Protein AF-A0A2H0J3R2-F1 (afdb_monomer_lite)

Secondary structure (DSSP, 8-state):
-----B-PPPBPSS--TTSSS-TT-EEEES-EEEEP-TTS-TTEEEEEEETTS-BEEEEE-HHHHH-TTEEEEEEEEE-TTTSTTS--EEEEEEEEES-SSTTTT-EEEEEEEPGGGSBB--TT-SEEEEEEE--HHHHT-TT---EEEEEEE-PPPTT--SSSSSS-EEEEEEE----SGGG-EEEEESSSPEEEE--TT--TTTHHHHHHHTB-EEEEEEEGGGS--SSPPTT-SS-EEEEEEEEEEEEEE--

Foldseek 3Di:
DPAPAEDEQDADCAADPLRQHGGRWRFFAQAKFAPQDPVRGRWDLVCIAGPLSWRKDKDKDVCLVVPPFWPDWDKTWDGCVRVVVDFGKIKTKTKGQFDLPPAQQIKMKMKTWGRPLHWYAQVPFFKKKWFKAHDLLAQLDQPAWFKKKKKWFFDADPPQPLDPRNGWIWIDIDTQHPNPPRSGMDIGTLPDIHTSGHHDPDDRVCSSVRRNGTTTMIMMMGGSNRADNPRFDPPDVVTMGMGMMMIGTMITHND

Sequence (255 aa):
MGSGGAVTLPVATAGDAVGFVLAGDGVFASDYVGAMDTNNLHASWTNAVTSGNGNIGYFNDPAMSTATVKLDENGWIASGLDNPGGIGNFFRYFVFTGTAAPFANSYMGMFANSPNNGTVDVSTYGNIKLKLWGPAEMYQQSNFNPTVELILTGPKVAGCTATGSGGTEISKTFVANQKIGAGSSYKIPLAAWTVKGVCGSDSNATAVSAVLGSLARVVVNVPGSSFNFTNASANSSPAAYATGVNLGPIAFTNN

Radius of gyration: 17.87 Å; chains: 1; bounding box: 47×43×50 Å

Structure (mmCIF, N/CA/C/O backbone):
data_AF-A0A2H0J3R2-F1
#
_entry.id   AF-A0A2H0J3R2-F1
#
loop_
_atom_site.group_PDB
_atom_site.id
_atom_site.type_symbol
_atom_site.label_atom_id
_atom_site.label_alt_id
_atom_site.label_comp_id
_atom_site.label_asym_id
_atom_site.label_entity_id
_atom_site.label_seq_id
_atom_site.pdbx_PDB_ins_code
_atom_site.Cartn_x
_atom_site.Cartn_y
_atom_site.Cartn_z
_atom_site.occupancy
_atom_site.B_iso_or_equiv
_atom_site.auth_seq_id
_atom_site.auth_comp_id
_atom_site.auth_asym_id
_atom_site.auth_atom_id
_atom_site.pdbx_PDB_model_num
ATOM 1 N N . MET A 1 1 ? -15.569 -7.619 -0.653 1.00 49.28 1 MET A N 1
ATOM 2 C CA . MET A 1 1 ? -15.095 -7.508 0.739 1.00 49.28 1 MET A CA 1
ATOM 3 C C . MET A 1 1 ? -16.304 -7.709 1.626 1.00 49.28 1 MET A C 1
ATOM 5 O O . MET A 1 1 ? -17.176 -6.851 1.604 1.00 49.28 1 MET A O 1
ATOM 9 N N . GLY A 1 2 ? -16.432 -8.874 2.263 1.00 45.75 2 GLY A N 1
ATOM 10 C CA . GLY A 1 2 ? -17.415 -9.049 3.335 1.00 45.75 2 GLY A CA 1
ATOM 11 C C . GLY A 1 2 ? -16.919 -8.294 4.565 1.00 45.75 2 GLY A C 1
ATOM 12 O O . GLY A 1 2 ? -15.715 -8.289 4.806 1.00 45.75 2 GLY A O 1
ATOM 13 N N . SER A 1 3 ? -17.802 -7.596 5.278 1.00 56.94 3 SER A N 1
ATOM 14 C CA . SER A 1 3 ? -17.429 -6.847 6.478 1.00 56.94 3 SER A CA 1
ATOM 15 C C . SER A 1 3 ? -17.271 -7.820 7.642 1.00 56.94 3 SER A C 1
ATOM 17 O O . SER A 1 3 ? -18.275 -8.255 8.206 1.00 56.94 3 SER A O 1
ATOM 19 N N . GLY A 1 4 ? -16.035 -8.142 8.028 1.00 73.62 4 GLY A N 1
ATOM 20 C CA . GLY A 1 4 ? -15.753 -8.957 9.220 1.00 73.62 4 GLY A CA 1
ATOM 21 C C . GLY A 1 4 ? -16.220 -8.332 10.546 1.00 73.62 4 GLY A C 1
ATOM 22 O O . GLY A 1 4 ? -16.023 -8.926 11.598 1.00 73.62 4 GLY A O 1
ATOM 23 N N . GLY A 1 5 ? -16.847 -7.149 10.505 1.00 88.31 5 GLY A N 1
ATOM 24 C CA . GLY A 1 5 ? -17.233 -6.372 11.679 1.00 88.31 5 GLY A CA 1
ATOM 25 C C . GLY A 1 5 ? -16.031 -5.696 12.335 1.00 88.31 5 GLY A C 1
ATOM 26 O O . GLY A 1 5 ? -14.918 -5.743 11.814 1.00 88.31 5 GLY A O 1
ATOM 27 N N . ALA A 1 6 ? -16.260 -5.050 13.476 1.00 94.00 6 ALA A N 1
ATOM 28 C CA . ALA A 1 6 ? -15.177 -4.503 14.284 1.00 94.00 6 ALA A CA 1
ATOM 29 C C . ALA A 1 6 ? -14.359 -5.638 14.920 1.00 94.00 6 ALA A C 1
ATOM 31 O O . ALA A 1 6 ? -14.917 -6.614 15.423 1.00 94.00 6 ALA A O 1
ATOM 32 N N . VAL A 1 7 ? -13.037 -5.492 14.915 1.00 95.06 7 VAL A N 1
ATOM 33 C CA . VAL A 1 7 ? -12.073 -6.447 15.464 1.00 95.06 7 VAL A CA 1
ATOM 34 C C . VAL A 1 7 ? 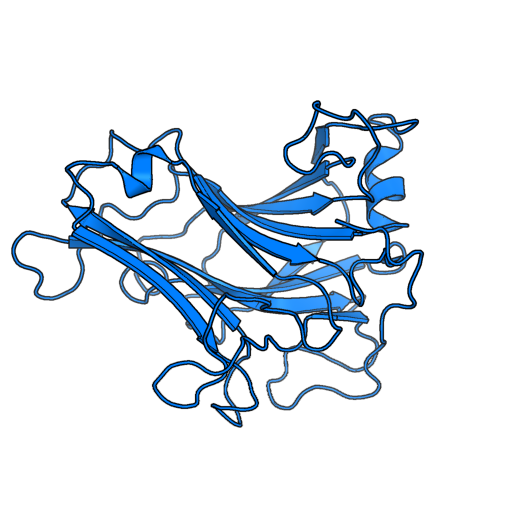-11.103 -5.694 16.370 1.00 95.06 7 VAL A C 1
ATOM 36 O O . VAL A 1 7 ? -10.734 -4.551 16.104 1.00 95.06 7 VAL A O 1
ATOM 39 N N . THR A 1 8 ? -10.667 -6.335 17.450 1.00 94.50 8 THR A N 1
ATOM 40 C CA . THR A 1 8 ? -9.614 -5.790 18.310 1.00 94.50 8 THR A CA 1
ATOM 41 C C . THR A 1 8 ? -8.273 -5.848 17.587 1.00 94.50 8 THR A C 1
ATOM 43 O O . THR A 1 8 ? -7.858 -6.921 17.149 1.00 94.50 8 THR A O 1
ATOM 46 N N . LEU A 1 9 ? -7.571 -4.716 17.500 1.00 96.06 9 LEU A N 1
ATOM 47 C CA . LEU A 1 9 ? -6.195 -4.694 17.015 1.00 96.06 9 LEU A CA 1
ATOM 48 C C . LEU A 1 9 ? -5.286 -5.419 18.024 1.00 96.06 9 LEU A C 1
ATOM 50 O O . LEU A 1 9 ? -5.236 -5.004 19.185 1.00 96.06 9 LEU A O 1
ATOM 54 N N . PRO A 1 10 ? -4.567 -6.483 17.629 1.00 94.88 10 PRO A N 1
ATOM 55 C CA . PRO A 1 10 ? -3.630 -7.150 18.523 1.00 94.88 10 PRO A CA 1
ATOM 56 C C . PRO A 1 10 ? -2.541 -6.183 18.989 1.00 94.88 10 PRO A C 1
ATOM 58 O O . PRO A 1 10 ? -1.913 -5.520 18.169 1.00 94.88 10 PRO A O 1
ATOM 61 N N . VAL A 1 11 ? -2.292 -6.123 20.296 1.00 96.25 11 VAL A N 1
ATOM 62 C CA . VAL A 1 11 ? -1.214 -5.308 20.868 1.00 96.25 11 VAL A CA 1
ATOM 63 C C . VAL A 1 11 ? -0.046 -6.213 21.225 1.00 96.25 11 VAL A C 1
ATOM 65 O O . VAL A 1 11 ? -0.211 -7.200 21.944 1.00 96.25 11 VAL A O 1
ATOM 68 N N . ALA A 1 12 ? 1.137 -5.883 20.721 1.00 95.44 12 ALA A N 1
ATOM 69 C CA . ALA A 1 12 ? 2.344 -6.639 20.999 1.00 95.44 12 ALA A CA 1
ATOM 70 C C . ALA A 1 12 ? 2.750 -6.497 22.471 1.00 95.44 12 ALA A C 1
ATOM 72 O O . ALA A 1 12 ? 2.855 -5.393 23.006 1.00 95.44 12 ALA A O 1
ATOM 73 N N . THR A 1 13 ? 3.008 -7.624 23.130 1.00 94.81 13 THR A N 1
ATOM 74 C CA . THR A 1 13 ? 3.476 -7.667 24.525 1.00 94.81 13 THR A CA 1
ATOM 75 C C . THR A 1 13 ? 5.000 -7.616 24.638 1.00 94.81 13 THR A C 1
ATOM 77 O O . THR A 1 13 ? 5.528 -7.282 25.695 1.00 94.81 13 THR A O 1
ATOM 80 N N . ALA A 1 14 ? 5.707 -7.913 23.547 1.00 92.81 14 ALA A N 1
ATOM 81 C CA . ALA A 1 14 ? 7.157 -7.868 23.422 1.00 92.81 14 ALA A CA 1
ATOM 82 C C . ALA A 1 14 ? 7.548 -7.404 22.012 1.00 92.81 14 ALA A C 1
ATOM 84 O O . ALA A 1 14 ? 6.713 -7.389 21.105 1.00 92.81 14 ALA A O 1
ATOM 85 N N . GLY A 1 15 ? 8.813 -7.019 21.834 1.00 89.12 15 GLY A N 1
ATOM 86 C CA . GLY A 1 15 ? 9.338 -6.703 20.508 1.00 89.12 15 GLY A CA 1
ATOM 87 C C . GLY A 1 15 ? 9.474 -7.944 19.625 1.00 89.12 15 GLY A C 1
ATOM 88 O O . GLY A 1 15 ? 9.660 -9.052 20.133 1.00 89.12 15 GLY A O 1
ATOM 89 N N . ASP A 1 16 ? 9.385 -7.760 18.308 1.00 86.81 16 ASP A N 1
ATOM 90 C CA . ASP A 1 16 ? 9.673 -8.837 17.361 1.00 86.81 16 ASP A CA 1
ATOM 91 C C . ASP A 1 16 ? 11.187 -9.079 17.216 1.00 86.81 16 ASP A C 1
ATOM 93 O O . ASP A 1 16 ? 12.029 -8.272 17.618 1.00 86.81 16 ASP A O 1
ATOM 97 N N . ALA A 1 17 ? 11.543 -10.221 16.624 1.00 81.19 17 ALA A N 1
ATOM 98 C CA . ALA A 1 17 ? 12.938 -10.617 16.433 1.00 81.19 17 ALA A CA 1
ATOM 99 C C . ALA A 1 17 ? 13.719 -9.687 15.483 1.00 81.19 17 ALA A C 1
ATOM 101 O O . ALA A 1 17 ? 14.946 -9.740 15.443 1.00 81.19 17 ALA A O 1
ATOM 102 N N . VAL A 1 18 ? 13.020 -8.846 14.713 1.00 80.19 18 VAL A N 1
ATOM 103 C CA . VAL A 1 18 ? 13.598 -7.974 13.680 1.00 80.19 18 VAL A CA 1
ATOM 104 C C . VAL A 1 18 ? 13.562 -6.490 14.068 1.00 80.19 18 VAL A C 1
ATOM 106 O O . VAL A 1 18 ? 13.897 -5.628 13.252 1.00 80.19 18 VAL A O 1
ATOM 109 N N . GLY A 1 19 ? 13.179 -6.187 15.314 1.00 84.19 19 GLY A N 1
ATOM 110 C CA . GLY A 1 19 ? 13.128 -4.851 15.904 1.00 84.19 19 GLY A CA 1
ATOM 111 C C . GLY A 1 19 ? 12.108 -3.892 15.279 1.00 84.19 19 GLY A C 1
ATOM 112 O O . GLY A 1 19 ? 12.240 -2.681 15.453 1.00 84.19 19 GLY A O 1
ATOM 113 N N . PHE A 1 20 ? 11.124 -4.382 14.518 1.00 92.88 20 PHE A N 1
ATOM 114 C CA . PHE A 1 20 ? 10.119 -3.536 13.872 1.00 92.88 20 PHE A CA 1
ATOM 115 C C . PHE A 1 20 ? 8.929 -3.253 14.795 1.00 92.88 20 PHE A C 1
ATOM 117 O O . PHE A 1 20 ? 8.583 -2.084 15.020 1.00 92.88 20 PHE A O 1
ATOM 124 N N . VAL A 1 21 ? 8.320 -4.310 15.331 1.00 94.00 21 VAL A N 1
ATOM 125 C CA . VAL A 1 21 ? 7.286 -4.237 16.368 1.00 94.00 21 VAL A CA 1
ATOM 126 C C . VAL A 1 21 ? 7.951 -4.133 17.737 1.00 94.00 21 VAL A C 1
ATOM 128 O O . VAL A 1 21 ? 8.893 -4.864 18.033 1.00 94.00 21 VAL A O 1
ATOM 131 N N . LEU A 1 22 ? 7.449 -3.231 18.579 1.00 95.06 22 LEU A N 1
ATOM 132 C CA . LEU A 1 22 ? 7.834 -3.061 19.980 1.00 95.06 22 LEU A CA 1
ATOM 133 C C . LEU A 1 22 ? 6.649 -3.374 20.901 1.00 95.06 22 LEU A C 1
ATOM 135 O O . LEU A 1 22 ? 5.495 -3.360 20.474 1.00 95.06 22 LEU A O 1
ATOM 139 N N . ALA A 1 23 ? 6.923 -3.604 22.187 1.00 95.06 23 ALA A N 1
ATOM 140 C CA . ALA A 1 23 ? 5.863 -3.731 23.183 1.00 95.06 23 ALA A CA 1
ATOM 141 C C . ALA A 1 23 ? 4.970 -2.472 23.193 1.00 95.06 23 ALA A C 1
ATOM 143 O O . ALA A 1 23 ? 5.469 -1.345 23.213 1.00 95.06 23 ALA A O 1
ATOM 144 N N . GLY A 1 24 ? 3.652 -2.674 23.174 1.00 95.81 24 GLY A N 1
ATOM 145 C CA . GLY A 1 24 ? 2.644 -1.614 23.089 1.00 95.81 24 GLY A CA 1
ATOM 146 C C . GLY A 1 24 ? 2.234 -1.221 21.665 1.00 95.81 24 GLY A C 1
ATOM 147 O O . GLY A 1 24 ? 1.253 -0.494 21.505 1.00 95.81 24 GLY A O 1
ATOM 148 N N . ASP A 1 25 ? 2.918 -1.713 20.630 1.00 97.75 25 ASP A N 1
ATOM 149 C CA . ASP A 1 25 ? 2.509 -1.471 19.247 1.00 97.75 25 ASP A CA 1
ATOM 150 C C . ASP A 1 25 ? 1.252 -2.277 18.887 1.00 97.75 25 ASP A C 1
ATOM 152 O O . ASP A 1 25 ? 1.128 -3.455 19.224 1.00 97.75 25 ASP A O 1
ATOM 156 N N . GLY A 1 26 ? 0.333 -1.652 18.153 1.00 97.69 26 GLY A N 1
ATOM 157 C CA . GLY A 1 26 ? -0.815 -2.316 17.544 1.00 97.69 26 GLY A CA 1
ATOM 158 C C . GLY A 1 26 ? -0.426 -2.973 16.222 1.00 97.69 26 GLY A C 1
ATOM 159 O O . GLY A 1 26 ? -0.071 -2.286 15.267 1.00 97.69 26 GLY A O 1
ATOM 160 N N . VAL A 1 27 ? -0.484 -4.297 16.138 1.00 96.81 27 VAL A N 1
ATOM 161 C CA . VAL A 1 27 ? -0.038 -5.074 14.976 1.00 96.81 27 VAL A CA 1
ATOM 162 C C . VAL A 1 27 ? -1.177 -5.210 13.969 1.00 96.81 27 VAL A C 1
ATOM 164 O O . VAL A 1 27 ? -2.131 -5.950 14.192 1.00 96.81 27 VAL A O 1
ATOM 167 N N . PHE A 1 28 ? -1.068 -4.511 12.838 1.00 97.62 28 PHE A N 1
ATOM 168 C CA . PHE A 1 28 ? -2.063 -4.574 11.763 1.00 97.62 28 PHE A CA 1
ATOM 169 C C . PHE A 1 28 ? -1.792 -5.744 10.811 1.00 97.62 28 PHE A C 1
ATOM 171 O O . PHE A 1 28 ? -2.707 -6.480 10.447 1.00 97.62 28 PHE A O 1
ATOM 178 N N . ALA A 1 29 ? -0.524 -5.933 10.436 1.00 95.88 29 ALA A N 1
ATOM 179 C CA . ALA A 1 29 ? -0.044 -7.061 9.644 1.00 95.88 29 ALA A CA 1
ATOM 180 C C . ALA A 1 29 ? 1.424 -7.341 9.994 1.00 95.88 29 ALA A C 1
ATOM 182 O O . ALA A 1 29 ? 2.258 -6.447 9.875 1.00 95.88 29 ALA A O 1
ATOM 183 N N . SER A 1 30 ? 1.755 -8.557 10.432 1.00 92.31 30 SER A N 1
ATOM 184 C CA . SER A 1 30 ? 3.135 -8.933 10.792 1.00 92.31 30 SER A CA 1
ATOM 185 C C . SER A 1 30 ? 3.806 -9.860 9.784 1.00 92.31 30 SER A C 1
ATOM 187 O O . SER A 1 30 ? 5.024 -9.830 9.652 1.00 92.31 30 SER A O 1
ATOM 189 N N . ASP A 1 31 ? 3.018 -10.672 9.085 1.00 93.94 31 ASP A N 1
ATOM 190 C CA . ASP A 1 31 ? 3.478 -11.601 8.059 1.00 93.94 31 ASP A CA 1
ATOM 191 C C . ASP A 1 31 ? 2.377 -11.795 7.010 1.00 93.94 31 ASP A C 1
ATOM 193 O O . ASP A 1 31 ? 1.224 -11.390 7.219 1.00 93.94 31 ASP A O 1
ATOM 197 N N . TYR A 1 32 ? 2.738 -12.415 5.892 1.00 95.19 32 TYR A N 1
ATOM 198 C CA . TYR A 1 32 ? 1.877 -12.639 4.742 1.00 95.19 32 TYR A CA 1
ATOM 199 C C . TYR A 1 32 ? 2.038 -14.067 4.250 1.00 95.19 32 TYR A C 1
ATOM 201 O O . TYR A 1 32 ? 3.153 -14.562 4.128 1.00 95.19 32 TYR A O 1
ATOM 209 N N . VAL A 1 33 ? 0.919 -14.722 3.963 1.00 94.31 33 VAL A N 1
ATOM 210 C CA . VAL A 1 33 ? 0.890 -16.134 3.593 1.00 94.31 33 VAL A CA 1
ATOM 211 C C . VAL A 1 33 ? 0.049 -16.284 2.336 1.00 94.31 33 VAL A C 1
ATOM 213 O O . VAL A 1 33 ? -1.133 -15.929 2.314 1.00 94.31 33 VAL A O 1
ATOM 216 N N . GLY A 1 34 ? 0.680 -16.779 1.277 1.00 93.00 34 GLY A N 1
ATOM 217 C CA . GLY A 1 34 ? 0.014 -17.232 0.066 1.00 93.00 34 GLY A CA 1
ATOM 218 C C . GLY A 1 34 ? -0.382 -18.704 0.141 1.00 93.00 34 GLY A C 1
ATOM 219 O O . GLY A 1 34 ? 0.039 -19.440 1.034 1.00 93.00 34 GLY A O 1
ATOM 220 N N . ALA A 1 35 ? -1.158 -19.171 -0.835 1.00 91.56 35 ALA A N 1
ATOM 221 C CA . ALA A 1 35 ? -1.287 -20.610 -1.056 1.00 91.56 35 ALA A CA 1
ATOM 222 C C . ALA A 1 35 ? 0.066 -21.222 -1.477 1.00 91.56 35 ALA A C 1
ATOM 224 O O . ALA A 1 35 ? 0.926 -20.519 -2.020 1.00 91.56 35 ALA A O 1
ATOM 225 N N . MET A 1 36 ? 0.232 -22.534 -1.270 1.00 91.81 36 MET A N 1
ATOM 226 C CA . MET A 1 36 ? 1.404 -23.256 -1.774 1.00 91.81 36 MET A CA 1
ATOM 227 C C . MET A 1 36 ? 1.479 -23.156 -3.303 1.00 91.81 36 MET A C 1
ATOM 229 O O . MET A 1 36 ? 0.492 -23.401 -4.002 1.00 91.81 36 MET A O 1
ATOM 233 N N . ASP A 1 37 ? 2.645 -22.776 -3.812 1.00 89.56 37 ASP A N 1
ATOM 234 C CA . ASP A 1 37 ? 2.962 -22.762 -5.233 1.00 89.56 37 ASP A CA 1
ATOM 235 C C . ASP A 1 37 ? 3.525 -24.119 -5.704 1.00 89.56 37 ASP A C 1
ATOM 237 O O . ASP A 1 37 ? 3.561 -25.106 -4.968 1.00 89.56 37 ASP A O 1
ATOM 241 N N . THR A 1 38 ? 3.972 -24.182 -6.960 1.00 91.25 38 THR A N 1
ATOM 242 C CA . THR A 1 38 ? 4.551 -25.406 -7.548 1.00 91.25 38 THR A CA 1
ATOM 243 C C . THR A 1 38 ? 5.883 -25.831 -6.923 1.00 91.25 38 THR A C 1
ATOM 245 O O . THR A 1 38 ? 6.308 -26.965 -7.132 1.00 91.25 38 THR A O 1
ATOM 248 N N . ASN A 1 39 ? 6.517 -24.958 -6.137 1.00 89.75 39 ASN A N 1
ATOM 249 C CA . ASN A 1 39 ? 7.748 -25.228 -5.401 1.00 89.75 39 ASN A CA 1
ATOM 250 C C . ASN A 1 39 ? 7.483 -25.545 -3.919 1.00 89.75 39 ASN A C 1
ATOM 252 O O . ASN A 1 39 ? 8.435 -25.638 -3.145 1.00 89.75 39 ASN A O 1
ATOM 256 N N . ASN A 1 40 ? 6.216 -25.726 -3.521 1.00 91.25 40 ASN A N 1
ATOM 257 C CA . ASN A 1 40 ? 5.779 -25.886 -2.131 1.00 91.25 40 ASN A CA 1
ATOM 258 C C . ASN A 1 40 ? 6.150 -24.696 -1.227 1.00 91.25 40 ASN A C 1
ATOM 260 O O . ASN A 1 40 ? 6.411 -24.885 -0.040 1.00 91.25 40 ASN A O 1
ATOM 264 N N . LEU A 1 41 ? 6.161 -23.478 -1.775 1.00 90.62 41 LEU A N 1
ATOM 265 C CA . LEU A 1 41 ? 6.334 -22.237 -1.016 1.00 90.62 41 LEU A CA 1
ATOM 266 C C . LEU A 1 41 ? 4.991 -21.510 -0.892 1.00 90.62 41 LEU A C 1
ATOM 268 O O . LEU A 1 41 ? 4.204 -21.501 -1.839 1.00 90.62 41 LEU A O 1
ATOM 272 N N . HIS A 1 42 ? 4.729 -20.835 0.227 1.00 91.06 42 HIS A N 1
ATOM 273 C CA . HIS A 1 42 ? 3.537 -20.009 0.467 1.00 91.06 42 HIS A CA 1
ATOM 274 C C . HIS A 1 42 ? 3.608 -18.656 -0.269 1.00 91.06 42 HIS A C 1
ATOM 276 O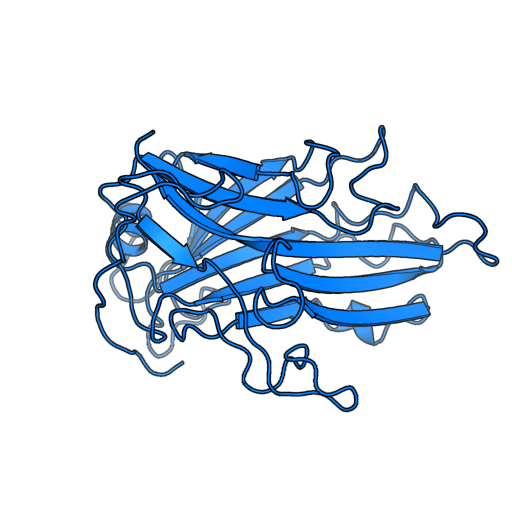 O . HIS A 1 42 ? 3.327 -17.592 0.290 1.00 91.06 42 HIS A O 1
ATOM 282 N N . ALA A 1 43 ? 3.989 -18.692 -1.547 1.00 91.81 43 ALA A N 1
ATOM 283 C CA . ALA A 1 43 ? 4.307 -17.525 -2.364 1.00 91.81 43 ALA A CA 1
ATOM 284 C C . ALA A 1 43 ? 3.168 -17.091 -3.306 1.00 91.81 43 ALA A C 1
ATOM 286 O O . ALA A 1 43 ? 3.244 -16.015 -3.909 1.00 91.81 43 ALA A O 1
ATOM 287 N N . SER A 1 44 ? 2.114 -17.905 -3.455 1.00 91.12 44 SER A N 1
ATOM 288 C CA . SER A 1 44 ? 1.031 -17.654 -4.414 1.00 91.12 44 SER A CA 1
ATOM 289 C C . SER A 1 44 ? 0.083 -16.546 -3.964 1.00 91.12 44 SER A C 1
ATOM 291 O O . SER A 1 44 ? -0.451 -16.570 -2.859 1.00 91.12 44 SER A O 1
ATOM 293 N N . TRP A 1 45 ? -0.250 -15.640 -4.883 1.00 91.00 45 TRP A N 1
ATOM 294 C CA . TRP A 1 45 ? -1.271 -14.607 -4.676 1.00 91.00 45 TRP A CA 1
ATOM 295 C C . TRP A 1 45 ? -2.689 -15.141 -4.476 1.00 91.00 45 TRP A C 1
ATOM 297 O O . TRP A 1 45 ? -3.559 -14.427 -3.974 1.00 91.00 45 TRP A O 1
ATOM 307 N N . THR A 1 46 ? -2.952 -16.379 -4.893 1.00 90.12 46 THR A N 1
ATOM 308 C CA . THR A 1 46 ? -4.285 -16.967 -4.760 1.00 90.12 46 THR A CA 1
ATOM 309 C C . THR A 1 46 ? -4.608 -17.156 -3.282 1.00 90.12 46 THR A C 1
ATOM 311 O O . THR A 1 46 ? -3.887 -17.859 -2.581 1.00 90.12 46 THR A O 1
ATOM 314 N N . ASN A 1 47 ? -5.703 -16.543 -2.822 1.00 88.56 47 ASN A N 1
ATOM 315 C CA . ASN A 1 47 ? -6.145 -16.555 -1.420 1.00 88.56 47 ASN A CA 1
ATOM 316 C C . ASN A 1 47 ? -5.100 -16.028 -0.423 1.00 88.56 47 ASN A C 1
ATOM 318 O O . ASN A 1 47 ? -5.112 -16.411 0.744 1.00 88.56 47 ASN A O 1
ATOM 322 N N . ALA A 1 48 ? -4.208 -15.153 -0.879 1.00 94.19 48 ALA A N 1
ATOM 323 C CA . ALA A 1 48 ? -3.190 -14.568 -0.032 1.00 94.19 48 ALA A CA 1
ATOM 324 C C . ALA A 1 48 ? -3.775 -13.668 1.062 1.00 94.19 48 ALA A C 1
ATOM 326 O O . ALA A 1 48 ? -4.642 -12.820 0.807 1.00 94.19 48 ALA A O 1
ATOM 327 N N . VAL A 1 49 ? -3.250 -13.816 2.275 1.00 96.06 49 VAL A N 1
ATOM 328 C CA . VAL A 1 49 ? -3.715 -13.097 3.463 1.00 96.06 49 VAL A CA 1
ATOM 329 C C . VAL A 1 49 ? -2.553 -12.655 4.345 1.00 96.06 49 VAL A C 1
ATOM 331 O O . VAL A 1 49 ? -1.430 -13.139 4.232 1.00 96.06 49 VAL A O 1
ATOM 334 N N . THR A 1 50 ? -2.824 -11.723 5.250 1.00 95.56 50 THR A N 1
ATOM 335 C CA . THR A 1 50 ? -1.965 -11.456 6.402 1.00 95.56 50 THR A CA 1
ATOM 336 C C . THR A 1 50 ? -2.052 -12.612 7.400 1.00 95.56 50 THR A C 1
ATOM 338 O O . THR A 1 50 ? -3.034 -13.355 7.423 1.00 95.56 50 THR A O 1
ATOM 341 N N . SER A 1 51 ? -1.084 -12.717 8.308 1.00 90.19 51 SER A N 1
ATOM 342 C CA . SER A 1 51 ? -1.154 -13.608 9.480 1.00 90.19 51 SER A CA 1
ATOM 343 C C . SER A 1 51 ? -2.402 -13.381 10.353 1.00 90.19 51 SER A C 1
ATOM 345 O O . SER A 1 51 ? -2.851 -14.289 11.047 1.00 90.19 51 SER A O 1
ATOM 347 N N . GLY A 1 52 ? -2.996 -12.183 10.292 1.00 91.50 52 GLY A N 1
ATOM 348 C CA . GLY A 1 52 ? -4.273 -11.835 10.920 1.00 91.50 52 GLY A CA 1
ATOM 349 C C . GLY A 1 52 ? -5.506 -12.132 10.059 1.00 91.50 52 GLY A C 1
ATOM 350 O O . GLY A 1 52 ? -6.580 -11.616 10.362 1.00 91.50 52 GLY A O 1
ATOM 351 N N . ASN A 1 53 ? -5.370 -12.907 8.977 1.00 94.12 53 ASN A N 1
ATOM 352 C CA . ASN A 1 53 ? -6.442 -13.285 8.050 1.00 94.12 53 ASN A CA 1
ATOM 353 C C . ASN A 1 53 ? -7.127 -12.089 7.347 1.00 94.12 53 ASN A C 1
ATOM 355 O O . ASN A 1 53 ? -8.310 -12.125 7.003 1.00 94.12 53 ASN A O 1
ATOM 359 N N . GLY A 1 54 ? -6.395 -10.989 7.160 1.00 96.00 54 GLY A N 1
ATOM 360 C CA . GLY A 1 54 ? -6.812 -9.879 6.303 1.00 96.00 54 GLY A CA 1
ATOM 361 C C . GLY A 1 54 ? -6.379 -10.136 4.863 1.00 96.00 54 GLY A C 1
ATOM 362 O O . GLY A 1 54 ? -5.245 -10.536 4.631 1.00 96.00 54 GLY A O 1
ATOM 363 N N . ASN A 1 55 ? -7.242 -9.902 3.877 1.00 95.88 55 ASN A N 1
ATOM 364 C CA . ASN A 1 55 ? -6.855 -10.072 2.475 1.00 95.88 55 ASN A CA 1
ATOM 365 C C . ASN A 1 55 ? -5.748 -9.087 2.098 1.00 95.88 55 ASN A C 1
ATOM 367 O O . ASN A 1 55 ? -5.813 -7.905 2.454 1.00 95.88 55 ASN A O 1
ATOM 371 N N . ILE A 1 56 ? -4.802 -9.550 1.290 1.00 97.19 56 ILE A N 1
ATOM 372 C CA . ILE A 1 56 ? -3.831 -8.683 0.627 1.00 97.19 56 ILE A CA 1
ATOM 373 C C . ILE A 1 56 ? -4.062 -8.667 -0.876 1.00 97.19 56 ILE A C 1
ATOM 375 O O . ILE A 1 56 ? -4.789 -9.494 -1.428 1.00 97.19 56 ILE A O 1
ATOM 379 N N . GLY A 1 57 ? -3.445 -7.711 -1.552 1.00 95.88 57 GLY A N 1
ATOM 380 C CA . GLY A 1 57 ? -3.454 -7.691 -3.002 1.00 95.88 57 GLY A CA 1
ATOM 381 C C . GLY A 1 57 ? -2.629 -6.560 -3.575 1.00 95.88 57 GLY A C 1
ATOM 382 O O . GLY A 1 57 ? -2.068 -5.731 -2.857 1.00 95.88 57 GLY A O 1
ATOM 3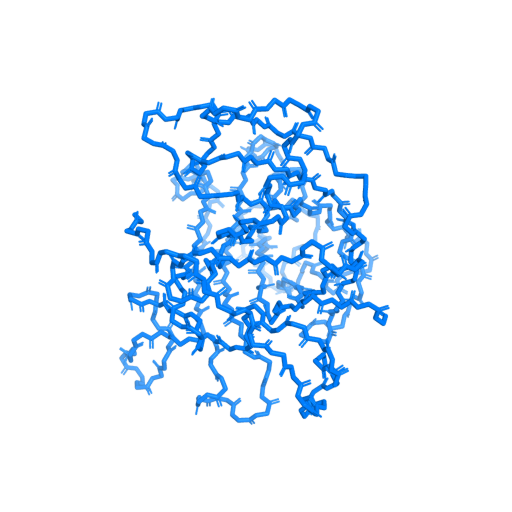83 N N . TYR A 1 58 ? -2.588 -6.532 -4.898 1.00 95.81 58 TYR A N 1
ATOM 384 C CA . TYR A 1 58 ? -1.976 -5.472 -5.677 1.00 95.81 58 TYR A CA 1
ATOM 385 C C . TYR A 1 58 ? -2.988 -4.887 -6.659 1.00 95.81 58 TYR A C 1
ATOM 387 O O . TYR A 1 58 ? -4.043 -5.463 -6.930 1.00 95.81 58 TYR A O 1
ATOM 395 N N . PHE A 1 59 ? -2.651 -3.722 -7.188 1.00 95.69 59 PHE A N 1
ATOM 396 C CA . PHE A 1 59 ? -3.357 -3.076 -8.281 1.00 95.69 59 PHE A CA 1
ATOM 397 C C . PHE A 1 59 ? -2.349 -2.304 -9.123 1.00 95.69 59 PHE A C 1
ATOM 399 O O . PHE A 1 59 ? -1.292 -1.898 -8.641 1.00 95.69 59 PHE A O 1
ATOM 406 N N . ASN A 1 60 ? -2.678 -2.092 -10.387 1.00 96.25 60 ASN A N 1
ATOM 407 C CA . ASN A 1 60 ? -1.905 -1.252 -11.281 1.00 96.25 60 ASN A CA 1
ATOM 408 C C . ASN A 1 60 ? -2.808 -0.679 -12.364 1.00 96.25 60 ASN A C 1
ATOM 410 O O . ASN A 1 60 ? -3.899 -1.195 -12.613 1.00 96.25 60 ASN A O 1
ATOM 414 N N . ASP A 1 61 ? -2.336 0.382 -13.003 1.00 95.44 61 ASP A N 1
ATOM 415 C CA . ASP A 1 61 ? -2.899 0.852 -14.257 1.00 95.44 61 ASP A CA 1
ATOM 416 C C . ASP A 1 61 ? -2.816 -0.294 -15.290 1.00 95.44 61 ASP A C 1
ATOM 418 O O . ASP A 1 61 ? -1.715 -0.810 -15.533 1.00 95.44 61 ASP A O 1
ATOM 422 N N . PRO A 1 62 ? -3.944 -0.731 -15.888 1.00 94.19 62 PRO A N 1
ATOM 423 C CA . PRO A 1 62 ? -3.952 -1.792 -16.892 1.00 94.19 62 PRO A CA 1
ATOM 424 C C . PRO A 1 62 ? -3.013 -1.527 -18.073 1.00 94.19 62 PRO A C 1
ATOM 426 O O . PRO A 1 62 ? -2.464 -2.478 -18.634 1.00 94.19 62 PRO A O 1
ATOM 429 N N . ALA A 1 63 ? -2.773 -0.253 -18.414 1.00 91.25 63 ALA A N 1
ATOM 430 C CA . ALA A 1 63 ? -1.869 0.128 -19.492 1.00 91.25 63 ALA A CA 1
ATOM 431 C C . ALA A 1 63 ? -0.449 -0.418 -19.280 1.00 91.25 63 ALA A C 1
ATOM 433 O O . ALA A 1 63 ? 0.225 -0.753 -20.251 1.00 91.25 63 ALA A O 1
ATOM 434 N N . MET A 1 64 ? -0.007 -0.575 -18.027 1.00 92.56 64 MET A N 1
ATOM 435 C CA . MET A 1 64 ? 1.309 -1.134 -17.699 1.00 92.56 64 MET A CA 1
ATOM 436 C C . MET A 1 64 ? 1.448 -2.596 -18.129 1.00 92.56 64 MET A C 1
ATOM 438 O O . MET A 1 64 ? 2.515 -2.998 -18.585 1.00 92.56 64 MET A O 1
ATOM 442 N N . SER A 1 65 ? 0.375 -3.385 -18.022 1.00 92.38 65 SER A N 1
ATOM 443 C CA . SER A 1 65 ? 0.377 -4.811 -18.367 1.00 92.38 65 SER A CA 1
ATOM 444 C C . SER A 1 65 ? 0.185 -5.052 -19.869 1.00 92.38 65 SER A C 1
ATOM 446 O O . SER A 1 65 ? 0.616 -6.082 -20.384 1.00 92.38 65 SER A O 1
ATOM 448 N N . THR A 1 66 ? -0.411 -4.113 -20.607 1.00 90.06 66 THR A N 1
ATOM 449 C CA . THR A 1 66 ? -0.612 -4.228 -22.067 1.00 90.06 66 THR A CA 1
ATOM 450 C C . THR A 1 66 ? 0.387 -3.417 -22.893 1.00 90.06 66 THR A C 1
ATOM 452 O O . THR A 1 66 ? 0.298 -3.399 -24.119 1.00 90.06 66 THR A O 1
ATOM 455 N N . ALA A 1 67 ? 1.313 -2.709 -22.248 1.00 85.25 67 ALA A N 1
ATOM 456 C CA . ALA A 1 67 ? 2.260 -1.837 -22.927 1.00 85.25 67 ALA A CA 1
ATOM 457 C C . ALA A 1 67 ? 3.245 -2.609 -23.812 1.00 85.25 67 ALA A C 1
ATOM 459 O O . ALA A 1 67 ? 3.801 -3.629 -23.413 1.00 85.25 67 ALA A O 1
ATOM 460 N N . THR A 1 68 ? 3.569 -2.036 -24.973 1.00 88.69 68 THR A N 1
ATOM 461 C CA . THR A 1 68 ? 4.613 -2.552 -25.877 1.00 88.69 68 THR A CA 1
ATOM 462 C C . THR A 1 68 ? 6.028 -2.399 -25.314 1.00 88.69 68 THR A C 1
ATOM 464 O O . THR A 1 68 ? 6.953 -3.041 -25.800 1.00 88.69 68 THR A O 1
ATOM 467 N N . VAL A 1 69 ? 6.205 -1.544 -24.302 1.00 89.69 69 VAL A N 1
ATOM 468 C CA . VAL A 1 69 ? 7.483 -1.322 -23.605 1.00 89.69 69 VAL A CA 1
ATOM 469 C C . VAL A 1 69 ? 7.666 -2.234 -22.389 1.00 89.69 69 VAL A C 1
ATOM 471 O O . VAL A 1 69 ? 8.734 -2.228 -21.786 1.00 89.69 69 VAL A O 1
ATOM 474 N N . LYS A 1 70 ? 6.656 -3.018 -21.998 1.00 92.69 70 LYS A N 1
ATOM 475 C CA . LYS A 1 70 ? 6.772 -3.978 -20.895 1.00 92.69 70 LYS A CA 1
ATOM 476 C C . LYS A 1 70 ? 7.611 -5.174 -21.340 1.00 92.69 70 LYS A C 1
ATOM 478 O O . LYS A 1 70 ? 7.252 -5.862 -22.290 1.00 92.69 70 LYS A O 1
ATOM 483 N N . LEU A 1 71 ? 8.699 -5.426 -20.623 1.00 92.44 71 LEU A N 1
ATOM 484 C CA . LEU A 1 71 ? 9.549 -6.601 -20.805 1.00 92.44 71 LEU A CA 1
ATOM 485 C C . LEU A 1 71 ? 9.098 -7.755 -19.916 1.00 92.44 71 LEU A C 1
ATOM 487 O O . LEU A 1 71 ? 9.046 -8.893 -20.367 1.00 92.44 71 LEU A O 1
ATOM 491 N N . ASP A 1 72 ? 8.770 -7.449 -18.664 1.00 93.81 72 ASP A N 1
ATOM 492 C CA . ASP A 1 72 ? 8.370 -8.441 -17.675 1.00 93.81 72 ASP A CA 1
ATOM 493 C C . ASP A 1 72 ? 7.441 -7.815 -16.632 1.00 93.81 72 ASP A C 1
ATOM 495 O O . ASP A 1 72 ? 7.466 -6.606 -16.381 1.00 93.81 72 ASP A O 1
ATOM 499 N N . GLU A 1 73 ? 6.616 -8.647 -16.016 1.00 94.56 73 GLU A N 1
ATOM 500 C CA . GLU A 1 73 ? 5.833 -8.294 -14.845 1.00 94.56 73 GLU A CA 1
ATOM 501 C C . GLU A 1 73 ? 5.622 -9.535 -13.982 1.00 94.56 73 GLU A C 1
ATOM 503 O O . GLU A 1 73 ? 5.242 -10.594 -14.476 1.00 94.56 73 GLU A O 1
ATOM 508 N N . ASN A 1 74 ? 5.832 -9.404 -12.676 1.00 93.69 74 ASN A N 1
ATOM 509 C CA . ASN A 1 74 ? 5.544 -10.493 -11.751 1.00 93.69 74 ASN A CA 1
ATOM 510 C C . ASN A 1 74 ? 5.361 -9.956 -10.323 1.00 93.69 74 ASN A C 1
ATOM 512 O O . ASN A 1 74 ? 5.323 -8.740 -10.080 1.00 93.69 74 ASN A O 1
ATOM 516 N N . GLY A 1 75 ? 5.211 -10.868 -9.373 1.00 93.31 75 GLY A N 1
ATOM 517 C CA . GLY A 1 75 ? 5.145 -10.590 -7.953 1.00 93.31 75 GLY A CA 1
ATOM 518 C C . GLY A 1 75 ? 5.022 -11.874 -7.148 1.00 93.31 75 GLY A C 1
ATOM 519 O O . GLY A 1 75 ? 4.514 -12.873 -7.649 1.00 93.31 75 GLY A O 1
ATOM 520 N N . TRP A 1 76 ? 5.426 -11.835 -5.888 1.00 92.00 76 TRP A N 1
ATOM 521 C CA . TRP A 1 76 ? 5.354 -12.987 -4.994 1.00 92.00 76 TRP A CA 1
ATOM 522 C C . TRP A 1 76 ? 5.126 -12.547 -3.554 1.00 92.00 76 TRP A C 1
ATOM 524 O O . TRP A 1 76 ? 5.240 -11.366 -3.211 1.00 92.00 76 TRP A O 1
ATOM 534 N N . ILE A 1 77 ? 4.817 -13.525 -2.715 1.00 95.12 77 ILE A N 1
ATOM 535 C CA . ILE A 1 77 ? 4.735 -13.379 -1.267 1.00 95.12 77 ILE A CA 1
ATOM 536 C C . ILE A 1 77 ? 5.956 -14.059 -0.659 1.00 95.12 77 ILE A C 1
ATOM 538 O O . ILE A 1 77 ? 6.390 -15.111 -1.122 1.00 95.12 77 ILE A O 1
ATOM 542 N N . ALA A 1 78 ? 6.531 -13.431 0.353 1.00 92.06 78 ALA A N 1
ATOM 543 C CA . ALA A 1 78 ? 7.582 -13.988 1.177 1.00 92.06 78 ALA A CA 1
ATOM 544 C C . ALA A 1 78 ? 7.034 -14.109 2.598 1.00 92.06 78 ALA A C 1
ATOM 546 O O . ALA A 1 78 ? 6.839 -13.096 3.271 1.00 92.06 78 ALA A O 1
ATOM 547 N N . SER A 1 79 ? 6.767 -15.342 3.024 1.00 90.75 79 SER A N 1
ATOM 548 C CA . SER A 1 79 ? 6.290 -15.645 4.372 1.00 90.75 79 SER A CA 1
ATOM 549 C C . SER A 1 79 ? 7.452 -15.968 5.307 1.00 90.75 79 SER A C 1
ATOM 551 O O . SER A 1 79 ? 8.440 -16.590 4.901 1.00 90.75 79 SER A O 1
ATOM 553 N N . GLY A 1 80 ? 7.293 -15.641 6.589 1.00 88.44 80 GLY A N 1
ATOM 554 C CA . GLY A 1 80 ? 8.157 -16.156 7.649 1.00 88.44 80 GLY A CA 1
ATOM 555 C C . GLY A 1 80 ? 8.117 -17.685 7.793 1.00 88.44 80 GLY A C 1
ATOM 556 O O . GLY A 1 80 ? 9.047 -18.251 8.366 1.00 88.44 80 GLY A O 1
ATOM 557 N N . LEU A 1 81 ? 7.089 -18.360 7.256 1.00 89.38 81 LEU A N 1
ATOM 558 C CA . LEU A 1 81 ? 6.998 -19.825 7.210 1.00 89.38 81 LEU A CA 1
ATOM 559 C C . LEU A 1 81 ? 8.064 -20.448 6.300 1.00 89.38 81 LEU A C 1
ATOM 561 O O . LEU A 1 81 ? 8.660 -21.460 6.662 1.00 89.38 81 LEU A O 1
ATOM 565 N N . ASP A 1 82 ? 8.315 -19.833 5.143 1.00 88.94 82 ASP A N 1
ATOM 566 C CA . ASP A 1 82 ? 9.253 -20.353 4.140 1.00 88.94 82 ASP A CA 1
ATOM 567 C C . ASP A 1 82 ? 10.659 -19.759 4.292 1.00 88.94 82 ASP A C 1
ATOM 569 O O . ASP A 1 82 ? 11.647 -20.366 3.882 1.00 88.94 82 ASP A O 1
ATOM 573 N N . ASN A 1 83 ? 10.761 -18.571 4.895 1.00 86.06 83 ASN A N 1
ATOM 574 C CA . ASN A 1 83 ? 12.026 -17.903 5.180 1.00 86.06 83 ASN A CA 1
ATOM 575 C C . ASN A 1 83 ? 12.114 -17.494 6.661 1.00 86.06 83 ASN A C 1
ATOM 577 O O . ASN A 1 83 ? 11.929 -16.314 6.989 1.00 86.06 83 ASN A O 1
ATOM 581 N N . PRO A 1 84 ? 12.399 -18.446 7.573 1.00 81.81 84 PRO A N 1
ATOM 582 C CA . PRO A 1 84 ? 12.554 -18.151 8.992 1.00 81.81 84 PRO A CA 1
ATOM 583 C C . PRO A 1 84 ? 13.665 -17.117 9.230 1.00 81.81 84 PRO A C 1
ATOM 585 O O . PRO A 1 84 ? 14.826 -17.345 8.901 1.00 81.81 84 PRO A O 1
ATOM 588 N N . GLY A 1 85 ? 13.310 -15.967 9.809 1.00 79.56 85 GLY A N 1
ATOM 589 C CA . GLY A 1 85 ? 14.226 -14.836 10.026 1.00 79.56 85 GLY A CA 1
ATOM 590 C C . GLY A 1 85 ? 14.221 -13.784 8.910 1.00 79.56 85 GLY A C 1
ATOM 591 O O . GLY A 1 85 ? 14.836 -12.728 9.062 1.00 79.56 85 GLY A O 1
ATOM 592 N N . GLY A 1 86 ? 13.498 -14.033 7.816 1.00 86.81 86 GLY A N 1
ATOM 593 C CA . GLY A 1 86 ? 13.185 -13.032 6.805 1.00 86.81 86 GLY A CA 1
ATOM 594 C C . GLY A 1 86 ? 12.167 -11.995 7.287 1.00 86.81 86 GLY A C 1
ATOM 595 O O . GLY A 1 86 ? 11.481 -12.168 8.295 1.00 86.81 86 GLY A O 1
ATOM 596 N N . ILE A 1 87 ? 12.050 -10.901 6.535 1.00 92.06 87 ILE A N 1
ATOM 597 C CA . ILE A 1 87 ? 10.970 -9.928 6.717 1.00 92.06 87 ILE A CA 1
ATOM 598 C C . ILE A 1 87 ? 9.787 -10.382 5.871 1.00 92.06 87 ILE A C 1
ATOM 600 O O . ILE A 1 87 ? 9.879 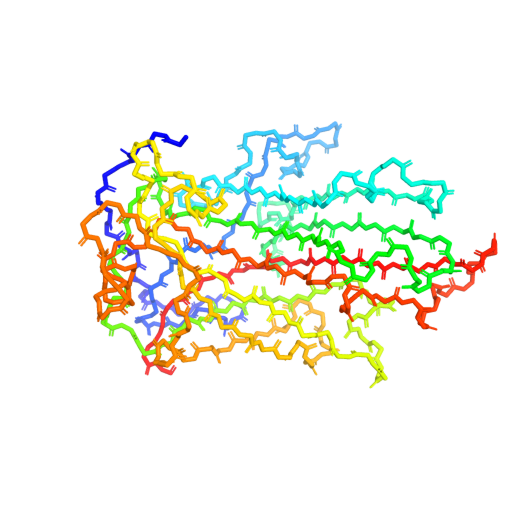-10.337 4.647 1.00 92.06 87 ILE A O 1
ATOM 604 N N . GLY A 1 88 ? 8.689 -10.769 6.521 1.00 93.50 88 GLY A N 1
ATOM 605 C CA . GLY A 1 88 ? 7.445 -11.113 5.838 1.00 93.50 88 GLY A CA 1
ATOM 606 C C . GLY A 1 88 ? 6.979 -9.965 4.947 1.00 93.50 88 GLY A C 1
ATOM 607 O O . GLY A 1 88 ? 6.834 -8.833 5.418 1.00 93.50 88 GLY A O 1
ATOM 608 N N . ASN A 1 89 ? 6.772 -10.221 3.657 1.00 95.38 89 ASN A N 1
ATOM 609 C CA . ASN A 1 89 ? 6.362 -9.191 2.710 1.00 95.38 89 ASN A CA 1
ATOM 610 C C . ASN A 1 89 ? 5.619 -9.756 1.507 1.00 95.38 89 ASN A C 1
ATOM 612 O O . ASN A 1 89 ? 5.622 -10.950 1.238 1.00 95.38 89 ASN A O 1
ATOM 616 N N . PHE A 1 90 ? 5.035 -8.861 0.728 1.00 96.19 90 PHE A N 1
ATOM 617 C CA . PHE A 1 90 ? 4.586 -9.182 -0.616 1.00 96.19 90 PHE A CA 1
ATOM 618 C C . PHE A 1 90 ? 5.071 -8.121 -1.595 1.00 96.19 90 PHE A C 1
ATOM 620 O O . PHE A 1 90 ? 5.372 -6.987 -1.207 1.00 96.19 90 PHE A O 1
ATOM 627 N N . PHE A 1 91 ? 5.244 -8.530 -2.846 1.00 95.25 91 PHE A N 1
ATOM 628 C CA . PHE A 1 91 ? 6.000 -7.788 -3.840 1.00 95.25 91 PHE A CA 1
ATOM 629 C C . PHE A 1 91 ? 5.290 -7.763 -5.180 1.00 95.25 91 PHE A C 1
ATOM 631 O O . PHE A 1 91 ? 4.846 -8.798 -5.666 1.00 95.25 91 PHE A O 1
ATOM 638 N N . ARG A 1 92 ? 5.271 -6.600 -5.827 1.00 96.12 92 ARG A N 1
ATOM 639 C CA . ARG A 1 92 ? 4.845 -6.455 -7.220 1.00 96.12 92 ARG A CA 1
ATOM 640 C C . ARG A 1 92 ? 5.879 -5.639 -7.982 1.00 96.12 92 ARG A C 1
ATOM 642 O O . ARG A 1 92 ? 6.315 -4.600 -7.483 1.00 96.12 92 ARG A O 1
ATOM 649 N N . TYR A 1 93 ? 6.226 -6.065 -9.195 1.00 95.31 93 TYR A N 1
ATOM 650 C CA . TYR A 1 93 ? 7.122 -5.309 -10.070 1.00 95.31 93 TYR A CA 1
ATOM 651 C C . TYR A 1 93 ? 6.759 -5.383 -11.546 1.00 95.31 93 TYR A C 1
ATOM 653 O O . TYR A 1 93 ? 6.095 -6.304 -12.017 1.00 95.31 93 TYR A O 1
ATOM 661 N N . PHE A 1 94 ? 7.299 -4.417 -12.271 1.00 94.81 94 PHE A N 1
ATOM 662 C CA . PHE A 1 94 ? 7.352 -4.351 -13.713 1.00 94.81 94 PHE A CA 1
ATOM 663 C C . PHE A 1 94 ? 8.780 -4.053 -14.149 1.00 94.81 94 PHE A C 1
ATOM 665 O O . PHE A 1 94 ? 9.505 -3.308 -13.484 1.00 94.81 94 PHE A O 1
ATOM 672 N N . VAL A 1 95 ? 9.163 -4.611 -15.288 1.00 93.50 95 VAL A N 1
ATOM 673 C CA . VAL A 1 95 ? 10.386 -4.253 -15.995 1.00 93.50 95 VAL A CA 1
ATOM 674 C C . VAL A 1 95 ? 9.983 -3.676 -17.339 1.00 93.50 95 VAL A C 1
ATOM 676 O O . VAL A 1 95 ? 9.277 -4.319 -18.116 1.00 93.50 95 VAL A O 1
ATOM 679 N N . PHE A 1 96 ? 10.436 -2.461 -17.615 1.00 92.19 96 PHE A N 1
ATOM 680 C CA . PHE A 1 96 ? 10.142 -1.750 -18.853 1.00 92.19 96 PHE A CA 1
ATOM 681 C C . PHE A 1 96 ? 11.408 -1.528 -19.675 1.00 92.19 96 PHE A C 1
ATOM 683 O O . PHE A 1 96 ? 12.505 -1.419 -19.127 1.00 92.19 96 PHE A O 1
ATOM 690 N N . THR A 1 97 ? 11.264 -1.386 -20.989 1.00 89.19 97 THR A N 1
ATOM 691 C CA . THR A 1 97 ? 12.259 -0.684 -21.799 1.00 89.19 97 THR A CA 1
ATOM 692 C C . THR A 1 97 ? 12.213 0.811 -21.474 1.00 89.19 97 THR A C 1
ATOM 694 O O . THR A 1 97 ? 11.179 1.359 -21.082 1.00 89.19 97 THR A O 1
ATOM 697 N N . GLY A 1 98 ? 13.357 1.487 -21.594 1.00 75.81 98 GLY A N 1
ATOM 698 C CA . GLY A 1 98 ? 13.501 2.883 -21.176 1.00 75.81 98 GLY A CA 1
ATOM 699 C C . GLY A 1 98 ? 12.588 3.842 -21.923 1.00 75.81 98 GLY A C 1
ATOM 700 O O . GLY A 1 98 ? 12.868 4.188 -23.065 1.00 75.81 98 GLY A O 1
ATOM 701 N N . THR A 1 99 ? 11.530 4.315 -21.259 1.00 69.69 99 THR A N 1
ATOM 702 C CA . THR A 1 99 ? 10.669 5.405 -21.731 1.00 69.69 99 THR A CA 1
ATOM 703 C C . THR A 1 99 ? 10.003 6.095 -20.534 1.00 69.69 99 THR A C 1
ATOM 705 O O . THR A 1 99 ? 9.229 5.483 -19.812 1.00 69.69 99 THR A O 1
ATOM 708 N N . ALA A 1 100 ? 10.286 7.382 -20.305 1.00 60.47 100 ALA A N 1
ATOM 709 C CA . ALA A 1 100 ? 9.733 8.114 -19.154 1.00 60.47 100 ALA A CA 1
ATOM 710 C C . ALA A 1 100 ? 8.282 8.602 -19.367 1.00 60.47 100 ALA A C 1
ATOM 712 O O . ALA A 1 100 ? 7.540 8.804 -18.410 1.00 60.47 100 ALA A O 1
ATOM 713 N N . ALA A 1 101 ? 7.868 8.802 -20.622 1.00 64.19 101 ALA A N 1
ATOM 714 C CA . ALA A 1 101 ? 6.586 9.420 -20.967 1.00 64.19 101 ALA A CA 1
ATOM 715 C C . ALA A 1 101 ? 5.316 8.536 -20.864 1.00 64.19 101 ALA A C 1
ATOM 717 O O . ALA A 1 101 ? 4.270 9.098 -20.541 1.00 64.19 101 ALA A O 1
ATOM 718 N N . PRO A 1 102 ? 5.322 7.209 -21.119 1.00 70.25 102 PRO A N 1
ATOM 719 C CA . PRO A 1 102 ? 4.072 6.449 -21.234 1.00 70.25 102 PRO A CA 1
ATOM 720 C C . PRO A 1 102 ? 3.321 6.260 -19.914 1.00 70.25 102 PRO A C 1
ATOM 722 O O . PRO A 1 102 ? 2.137 5.945 -19.944 1.00 70.25 102 PRO A O 1
ATOM 725 N N . PHE A 1 103 ? 3.973 6.471 -18.769 1.00 87.94 103 PHE A N 1
ATOM 726 C CA . PHE A 1 103 ? 3.410 6.110 -17.469 1.00 87.94 103 PHE A CA 1
ATOM 727 C C . PHE A 1 103 ? 3.304 7.274 -16.485 1.00 87.94 103 PHE A C 1
ATOM 729 O O . PHE A 1 103 ? 3.040 7.039 -15.315 1.00 87.94 103 PHE A O 1
ATOM 736 N N . ALA A 1 104 ? 3.454 8.531 -16.917 1.00 85.62 104 ALA A N 1
ATOM 737 C CA . ALA A 1 104 ? 3.401 9.684 -16.005 1.00 85.62 104 ALA A CA 1
ATOM 738 C C . ALA A 1 104 ? 2.090 9.771 -15.188 1.00 85.62 104 ALA A C 1
ATOM 740 O O . ALA A 1 104 ? 2.111 10.231 -14.048 1.00 85.62 104 ALA A O 1
ATOM 741 N N . ASN A 1 105 ? 0.977 9.285 -15.752 1.00 89.56 105 ASN A N 1
ATOM 742 C CA . ASN A 1 105 ? -0.343 9.235 -15.109 1.00 89.56 105 ASN A CA 1
ATOM 743 C C . ASN A 1 105 ? -0.731 7.836 -14.603 1.00 89.56 105 ASN A C 1
ATOM 745 O O . ASN A 1 105 ? -1.841 7.650 -14.106 1.00 89.56 105 ASN A O 1
ATOM 749 N N . SER A 1 106 ? 0.155 6.853 -14.753 1.00 94.25 106 SER A N 1
ATOM 750 C CA . SER A 1 106 ? -0.094 5.489 -14.301 1.00 94.25 106 SER A CA 1
ATOM 751 C C . SER A 1 106 ? 0.164 5.351 -12.808 1.00 94.25 106 SER A C 1
ATOM 753 O O . SER A 1 106 ? 0.591 6.285 -12.127 1.00 94.25 106 SER A O 1
ATOM 755 N N . TYR A 1 107 ? -0.125 4.174 -12.276 1.00 95.50 107 TYR A N 1
ATOM 756 C CA . TYR A 1 107 ? 0.044 3.870 -10.866 1.00 95.50 107 TYR A CA 1
ATOM 757 C C . TYR A 1 107 ? 0.244 2.375 -10.680 1.00 95.50 107 TYR A C 1
ATOM 759 O O . TYR A 1 107 ? -0.240 1.558 -11.465 1.00 95.50 107 TYR A O 1
ATOM 767 N N . MET A 1 108 ? 0.912 2.011 -9.597 1.00 96.50 108 MET A N 1
ATOM 768 C CA . MET A 1 108 ? 0.860 0.659 -9.065 1.00 96.50 108 MET A CA 1
ATOM 769 C C . MET A 1 108 ? 0.819 0.708 -7.553 1.00 96.50 108 MET A C 1
ATOM 771 O O . MET A 1 108 ? 1.298 1.656 -6.940 1.00 96.50 108 MET A O 1
ATOM 775 N N . GLY A 1 109 ? 0.289 -0.326 -6.932 1.00 96.50 109 GLY A N 1
ATOM 776 C CA . GLY A 1 109 ? 0.218 -0.350 -5.495 1.00 96.50 109 GLY A CA 1
ATOM 777 C C . GLY A 1 109 ? -0.199 -1.684 -4.937 1.00 96.50 109 GLY A C 1
ATOM 778 O O . GLY A 1 109 ? -0.391 -2.676 -5.642 1.00 96.50 109 GLY A O 1
ATOM 779 N N . MET A 1 110 ? -0.289 -1.683 -3.622 1.00 97.62 110 MET A N 1
ATOM 780 C CA . ME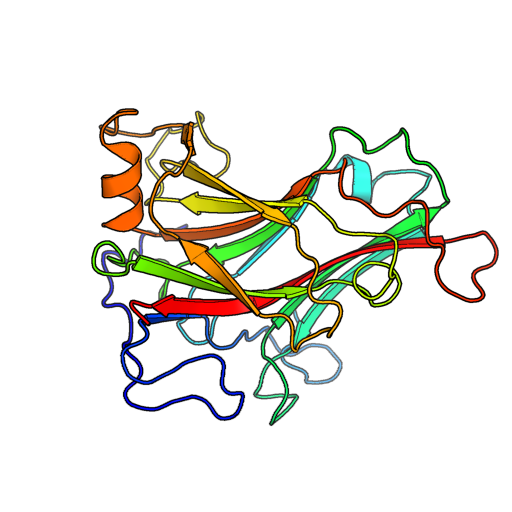T A 1 110 ? -0.464 -2.852 -2.789 1.00 97.62 110 MET A CA 1
ATOM 781 C C . MET A 1 110 ? -1.341 -2.492 -1.607 1.00 97.62 110 MET A C 1
ATOM 783 O O . MET A 1 110 ? -1.323 -1.354 -1.142 1.00 97.62 110 MET A O 1
ATOM 787 N N . PHE A 1 111 ? -2.117 -3.448 -1.117 1.00 97.50 111 PHE A N 1
ATOM 788 C CA . PHE A 1 111 ? -2.971 -3.233 0.038 1.00 97.50 111 PHE A CA 1
ATOM 789 C C . PHE A 1 111 ? -2.956 -4.424 0.983 1.00 97.50 111 PHE A C 1
ATOM 791 O O . PHE A 1 111 ? -2.816 -5.570 0.558 1.00 97.50 111 PHE A O 1
ATOM 798 N N . ALA A 1 112 ? -3.176 -4.124 2.257 1.00 97.81 112 ALA A N 1
ATOM 799 C CA . ALA A 1 112 ? -3.520 -5.089 3.284 1.00 97.81 112 ALA A CA 1
ATOM 800 C C . ALA A 1 112 ? -4.820 -4.640 3.953 1.00 97.81 112 ALA A C 1
ATOM 802 O O . ALA A 1 112 ? -4.950 -3.493 4.393 1.00 97.81 112 ALA A O 1
ATOM 803 N N . ASN A 1 113 ? -5.799 -5.534 4.001 1.00 97.38 113 ASN A N 1
ATOM 804 C CA . ASN A 1 113 ? -6.988 -5.341 4.815 1.00 97.38 113 ASN A CA 1
ATOM 805 C C . ASN A 1 113 ? -6.650 -5.554 6.292 1.00 97.38 113 ASN A C 1
ATOM 807 O O . ASN A 1 113 ? -5.688 -6.244 6.635 1.00 97.38 113 ASN A O 1
ATOM 811 N N . SER A 1 114 ? -7.479 -4.988 7.162 1.00 96.75 114 SER A N 1
ATOM 812 C CA . SER A 1 114 ? -7.395 -5.224 8.595 1.00 96.75 114 SER A CA 1
ATOM 813 C C . SER A 1 114 ? -7.599 -6.708 8.923 1.00 96.75 114 SER A C 1
ATOM 815 O O . SER A 1 114 ? -8.152 -7.458 8.101 1.00 96.75 114 SER A O 1
ATOM 817 N N . PRO A 1 115 ? -7.207 -7.141 10.135 1.00 95.06 115 PRO A N 1
ATOM 818 C CA . PRO A 1 115 ? -7.439 -8.503 10.592 1.00 95.06 115 PRO A CA 1
ATOM 819 C C . PRO A 1 115 ? -8.879 -8.976 10.347 1.00 95.06 115 PRO A C 1
ATOM 821 O O . PRO A 1 115 ? -9.838 -8.217 10.521 1.00 95.06 115 PRO A O 1
ATOM 824 N N . ASN A 1 116 ? -9.013 -10.224 9.896 1.00 94.19 116 ASN A N 1
ATOM 825 C CA . ASN A 1 116 ? -10.270 -10.878 9.515 1.00 94.19 116 ASN A CA 1
ATOM 826 C C . ASN A 1 116 ? -11.127 -10.112 8.490 1.00 94.19 116 ASN A C 1
ATOM 828 O O . ASN A 1 116 ? -12.337 -10.327 8.417 1.00 94.19 116 ASN A O 1
ATOM 832 N N . ASN A 1 117 ? -10.530 -9.215 7.694 1.00 95.06 117 ASN A N 1
ATOM 833 C CA . ASN A 1 117 ? -11.257 -8.326 6.780 1.00 95.06 117 ASN A CA 1
ATOM 834 C C . ASN A 1 117 ? -12.331 -7.464 7.482 1.00 95.06 117 ASN A C 1
ATOM 836 O O . ASN A 1 117 ? -13.360 -7.129 6.885 1.00 95.06 117 ASN A O 1
ATOM 840 N N . GLY A 1 118 ? -12.122 -7.160 8.764 1.00 95.88 118 GLY A N 1
ATOM 841 C CA . GLY A 1 118 ? -13.013 -6.337 9.575 1.00 95.88 118 GLY A CA 1
ATOM 842 C C . GLY A 1 118 ? -12.722 -4.837 9.493 1.00 95.88 118 GLY A C 1
ATOM 843 O O . GLY A 1 118 ? -12.402 -4.295 8.435 1.00 95.88 118 GLY A O 1
ATOM 844 N N . THR A 1 119 ? -12.837 -4.175 10.639 1.00 97.62 119 THR A N 1
ATOM 845 C CA . THR A 1 119 ? -12.286 -2.846 10.915 1.00 97.62 119 THR A CA 1
ATOM 846 C C . THR A 1 119 ? -11.580 -2.856 12.264 1.00 97.62 119 THR A C 1
ATOM 848 O O . THR A 1 119 ? -11.943 -3.628 13.149 1.00 97.62 119 THR A O 1
ATOM 851 N N . VAL A 1 120 ? -10.581 -1.998 12.438 1.00 97.94 120 VAL A N 1
ATOM 852 C CA . VAL A 1 120 ? -9.875 -1.811 13.712 1.00 97.94 120 VAL A CA 1
ATOM 853 C C . VAL A 1 120 ? -9.863 -0.335 14.095 1.00 97.94 120 VAL A C 1
ATOM 855 O O . VAL A 1 120 ? -9.768 0.532 13.227 1.00 97.94 120 VAL A O 1
ATOM 858 N N . ASP A 1 121 ? -9.941 -0.048 15.390 1.00 98.25 121 ASP A N 1
ATOM 859 C CA . ASP A 1 121 ? -9.741 1.304 15.910 1.00 98.25 121 ASP A CA 1
ATOM 860 C C . ASP A 1 121 ? -8.245 1.539 16.159 1.00 98.25 121 ASP A C 1
ATOM 862 O O . ASP A 1 121 ? -7.608 0.836 16.946 1.00 98.25 121 ASP A O 1
ATOM 866 N N . VAL A 1 122 ? -7.681 2.517 15.453 1.00 98.38 122 VAL A N 1
ATOM 867 C CA . VAL A 1 122 ? -6.289 2.969 15.580 1.00 98.38 122 VAL A CA 1
ATOM 868 C C . VAL A 1 122 ? -6.193 4.420 16.058 1.00 98.38 122 VAL A C 1
ATOM 870 O O . VAL A 1 122 ? -5.109 5.002 16.054 1.00 98.38 122 VAL A O 1
ATOM 873 N N . SER A 1 123 ? -7.310 5.023 16.474 1.00 97.75 123 SER A N 1
ATOM 874 C CA . SER A 1 123 ? -7.401 6.442 16.841 1.00 97.75 123 SER A CA 1
ATOM 875 C C . SER A 1 123 ? -6.559 6.828 18.061 1.00 97.75 123 SER A C 1
ATOM 877 O O . SER A 1 123 ? -6.219 7.998 18.235 1.00 97.75 123 SER A O 1
ATOM 879 N N . THR A 1 124 ? -6.179 5.851 18.886 1.00 97.25 124 THR A N 1
ATOM 880 C CA . THR A 1 124 ? -5.346 6.037 20.083 1.00 97.25 124 THR A CA 1
ATOM 881 C C . THR A 1 124 ? -3.842 6.042 19.795 1.00 97.25 124 THR A C 1
ATOM 883 O O . THR A 1 124 ? -3.050 6.287 20.709 1.00 97.25 124 THR A O 1
ATOM 886 N N . TYR A 1 125 ? -3.429 5.776 18.551 1.00 98.56 125 TYR A N 1
ATOM 887 C CA . TYR A 1 125 ? -2.027 5.776 18.143 1.00 98.56 125 TYR A CA 1
ATOM 888 C C . TYR A 1 125 ? -1.623 7.093 17.471 1.00 98.56 125 TYR A C 1
ATOM 890 O O . TYR A 1 125 ? -2.380 7.696 16.716 1.00 98.56 125 TYR A O 1
ATOM 898 N N . GLY A 1 126 ? -0.384 7.527 17.696 1.00 98.25 126 GLY A N 1
ATOM 899 C CA . GLY A 1 126 ? 0.170 8.733 17.081 1.00 98.25 126 GLY A CA 1
ATOM 900 C C . GLY A 1 126 ? 0.756 8.507 15.686 1.00 98.25 126 GLY A C 1
ATOM 901 O O . GLY A 1 126 ? 0.862 9.453 14.903 1.00 98.25 126 GLY A O 1
ATOM 902 N N . ASN A 1 127 ? 1.161 7.276 15.358 1.00 98.62 127 ASN A N 1
ATOM 903 C CA . ASN A 1 127 ? 1.866 6.957 14.117 1.00 98.62 127 ASN A CA 1
ATOM 904 C C . ASN A 1 127 ? 1.449 5.598 13.549 1.00 98.62 127 ASN A C 1
ATOM 906 O O . ASN A 1 127 ? 1.178 4.660 14.297 1.00 98.62 127 ASN A O 1
ATOM 910 N N . ILE A 1 128 ? 1.523 5.476 12.225 1.00 98.69 128 ILE A N 1
ATOM 911 C CA . ILE A 1 128 ? 1.630 4.193 11.525 1.00 98.69 128 ILE A CA 1
ATOM 912 C C . ILE A 1 128 ? 3.100 3.942 11.180 1.00 98.69 128 ILE A C 1
ATOM 914 O O . ILE A 1 128 ? 3.807 4.840 10.722 1.00 98.69 128 ILE A O 1
ATOM 918 N N . LYS A 1 129 ? 3.569 2.719 11.405 1.00 97.56 129 LYS A N 1
ATOM 919 C CA . LYS A 1 129 ? 4.859 2.210 10.954 1.00 97.56 129 LYS A CA 1
ATOM 920 C C . LYS A 1 129 ? 4.646 1.161 9.877 1.00 97.56 129 LYS A C 1
ATOM 922 O O . LYS A 1 129 ? 3.745 0.333 9.993 1.00 97.56 129 LYS A O 1
ATOM 927 N N . LEU A 1 130 ? 5.505 1.154 8.869 1.00 98.00 130 LEU A N 1
ATOM 928 C CA . LEU A 1 130 ? 5.526 0.115 7.847 1.00 98.00 130 LEU A CA 1
ATOM 929 C C . LEU A 1 130 ? 6.939 -0.131 7.331 1.00 98.00 130 LEU A C 1
ATOM 931 O O . LEU A 1 130 ? 7.727 0.810 7.210 1.00 98.00 130 LEU A O 1
ATOM 935 N N . LYS A 1 131 ? 7.247 -1.377 6.969 1.00 97.31 131 LYS A N 1
ATOM 936 C CA . LYS A 1 131 ? 8.418 -1.656 6.133 1.00 97.31 131 LYS A CA 1
ATOM 937 C C . LYS A 1 131 ? 8.045 -1.552 4.662 1.00 97.31 131 LYS A C 1
ATOM 939 O O . LYS A 1 131 ? 7.060 -2.142 4.224 1.00 97.31 131 LYS A O 1
ATOM 944 N N . LEU A 1 132 ? 8.838 -0.805 3.903 1.00 97.19 132 LEU A N 1
ATOM 945 C CA . LEU A 1 132 ? 8.605 -0.588 2.479 1.00 97.19 132 LEU A CA 1
ATOM 946 C C . LEU A 1 132 ? 9.927 -0.443 1.735 1.00 97.19 132 LEU A C 1
ATOM 948 O O . LEU A 1 132 ? 10.827 0.263 2.174 1.00 97.19 132 LEU A O 1
ATOM 952 N N . TRP A 1 133 ? 10.053 -1.106 0.598 1.00 95.56 133 TRP A N 1
ATOM 953 C CA . TRP A 1 133 ? 11.202 -0.970 -0.294 1.00 95.56 133 TRP A CA 1
ATOM 954 C C . TRP A 1 133 ? 10.770 -1.338 -1.712 1.00 95.56 133 TRP A C 1
ATOM 956 O O . TRP A 1 133 ? 9.588 -1.519 -1.981 1.00 95.56 133 TRP A O 1
ATOM 966 N N . GLY A 1 134 ? 11.709 -1.477 -2.634 1.00 92.94 134 GLY A N 1
ATOM 967 C CA . GLY A 1 134 ? 11.450 -1.999 -3.971 1.00 92.94 134 GLY A CA 1
ATOM 968 C C . GLY A 1 134 ? 12.684 -2.719 -4.502 1.00 92.94 134 GLY A C 1
ATOM 969 O O . GLY A 1 134 ? 13.581 -3.027 -3.709 1.00 92.94 134 GLY A O 1
ATOM 970 N N . PRO A 1 135 ? 12.743 -2.991 -5.814 1.00 89.56 135 PRO A N 1
ATOM 971 C CA . PRO A 1 135 ? 13.910 -3.607 -6.440 1.00 89.56 135 PRO A CA 1
ATOM 972 C C . PRO A 1 135 ? 15.193 -2.844 -6.090 1.00 89.56 135 PRO A C 1
ATOM 974 O O . PRO A 1 135 ? 15.168 -1.613 -5.962 1.00 89.56 135 PRO A O 1
ATOM 977 N N . ALA A 1 136 ? 16.317 -3.544 -5.937 1.00 87.06 136 ALA A N 1
ATOM 978 C CA . ALA A 1 136 ? 17.597 -2.914 -5.600 1.00 87.06 136 ALA A CA 1
ATOM 979 C C . ALA A 1 136 ? 18.042 -1.918 -6.690 1.00 87.06 136 ALA A C 1
ATOM 981 O O . ALA A 1 136 ? 18.560 -0.838 -6.401 1.00 87.06 136 ALA A O 1
ATOM 982 N N . GLU A 1 137 ? 17.718 -2.233 -7.941 1.00 83.62 137 GLU A N 1
ATOM 983 C CA . GLU A 1 137 ? 17.913 -1.432 -9.151 1.00 83.62 137 GLU A CA 1
ATOM 984 C C . GLU A 1 137 ? 17.187 -0.077 -9.096 1.00 83.62 137 GLU A C 1
ATOM 986 O O . GLU A 1 137 ? 17.514 0.829 -9.854 1.00 83.62 137 GLU A O 1
ATOM 991 N N . MET A 1 138 ? 16.226 0.081 -8.180 1.00 86.12 138 MET A N 1
ATOM 992 C CA . MET A 1 138 ? 15.442 1.297 -7.973 1.00 86.12 138 MET A CA 1
ATOM 993 C C . MET A 1 138 ? 15.708 1.897 -6.588 1.00 86.12 138 MET A C 1
ATOM 995 O O . MET A 1 138 ? 16.243 2.996 -6.459 1.00 86.12 138 MET A O 1
ATOM 999 N N . TYR A 1 139 ? 15.358 1.176 -5.521 1.00 89.12 139 TYR A N 1
ATOM 1000 C CA . TYR A 1 139 ? 15.301 1.737 -4.170 1.00 89.12 139 TYR A CA 1
ATOM 1001 C C . TYR A 1 139 ? 16.659 1.846 -3.490 1.00 89.12 139 TYR A C 1
ATOM 1003 O O . TYR A 1 139 ? 16.768 2.636 -2.558 1.00 89.12 139 TYR A O 1
ATOM 1011 N N . GLN A 1 140 ? 17.680 1.107 -3.928 1.00 88.62 140 GLN A N 1
ATOM 1012 C CA . GLN A 1 140 ? 19.032 1.205 -3.358 1.00 88.62 140 GLN A CA 1
ATOM 1013 C C . GLN A 1 140 ? 19.926 2.185 -4.129 1.00 88.62 140 GLN A C 1
ATOM 1015 O O . GLN A 1 140 ? 21.016 2.513 -3.668 1.00 88.62 140 GLN A O 1
ATOM 1020 N N . GLN A 1 141 ? 19.450 2.724 -5.256 1.00 86.25 141 GLN A N 1
ATOM 1021 C CA . GLN A 1 141 ? 20.189 3.724 -6.025 1.00 86.25 141 GLN A CA 1
ATOM 1022 C C . GLN A 1 141 ? 20.247 5.056 -5.272 1.00 86.25 141 GLN A C 1
ATOM 1024 O O . GLN A 1 141 ? 19.244 5.524 -4.719 1.00 86.25 141 GLN A O 1
ATOM 1029 N N . SER A 1 142 ? 21.424 5.682 -5.260 1.00 87.06 142 SER A N 1
ATOM 1030 C CA . SER A 1 142 ? 21.695 6.916 -4.509 1.00 87.06 142 SER A CA 1
ATOM 1031 C C . SER A 1 142 ? 20.956 8.143 -5.058 1.00 87.06 142 SER A C 1
ATOM 1033 O O . SER A 1 142 ? 20.676 9.078 -4.314 1.00 87.06 142 SER A O 1
ATOM 1035 N N . ASN A 1 143 ? 20.600 8.130 -6.341 1.00 86.75 143 ASN A N 1
ATOM 1036 C CA . ASN A 1 143 ? 19.993 9.242 -7.078 1.00 86.75 143 ASN A CA 1
ATOM 1037 C C . ASN A 1 143 ? 18.467 9.118 -7.264 1.00 86.75 143 ASN A C 1
ATOM 1039 O O . ASN A 1 143 ? 17.891 9.878 -8.039 1.00 86.75 143 ASN A O 1
ATOM 1043 N N . PHE A 1 144 ? 17.806 8.164 -6.607 1.00 89.12 144 PHE A N 1
ATOM 1044 C CA . PHE A 1 144 ? 16.391 7.888 -6.852 1.00 89.12 144 PHE A CA 1
ATOM 1045 C C . PHE A 1 144 ? 15.601 7.751 -5.556 1.00 89.12 144 PHE A C 1
ATOM 1047 O O . PHE A 1 144 ? 15.775 6.778 -4.844 1.00 89.12 144 PHE A O 1
ATOM 1054 N N . ASN A 1 145 ? 14.699 8.675 -5.236 1.00 92.44 145 ASN A N 1
ATOM 1055 C CA . ASN A 1 145 ? 13.889 8.608 -4.016 1.00 92.44 145 ASN A CA 1
ATOM 1056 C C . ASN A 1 145 ? 12.406 8.755 -4.380 1.00 92.44 145 ASN A C 1
ATOM 1058 O O . ASN A 1 145 ? 11.959 9.885 -4.578 1.00 92.44 145 ASN A O 1
ATOM 1062 N N . PRO A 1 146 ? 11.648 7.650 -4.507 1.00 93.25 146 PRO A N 1
ATOM 1063 C CA . PRO A 1 146 ? 10.269 7.725 -4.962 1.00 93.25 146 PRO A CA 1
ATOM 1064 C C . PRO A 1 146 ? 9.388 8.361 -3.886 1.00 93.25 146 PRO A C 1
ATOM 1066 O O . PRO A 1 146 ? 9.529 8.069 -2.691 1.00 93.25 146 PRO A O 1
ATOM 1069 N N . THR A 1 147 ? 8.458 9.209 -4.321 1.00 96.31 147 THR A N 1
ATOM 1070 C CA . THR A 1 147 ? 7.399 9.735 -3.460 1.00 96.31 147 THR A CA 1
ATOM 1071 C C . THR A 1 147 ? 6.232 8.762 -3.506 1.00 96.31 147 THR A C 1
ATOM 1073 O O . THR A 1 147 ? 5.602 8.567 -4.542 1.00 96.31 147 THR A O 1
ATOM 1076 N N . VAL A 1 148 ? 5.951 8.139 -2.371 1.00 97.19 148 VAL A N 1
ATOM 1077 C CA . VAL A 1 148 ? 4.912 7.123 -2.213 1.00 97.19 148 VAL A CA 1
ATOM 1078 C C . VAL A 1 148 ? 3.712 7.750 -1.514 1.00 97.19 148 VAL A C 1
ATOM 1080 O O . VAL A 1 148 ? 3.872 8.577 -0.615 1.00 97.19 148 VAL A O 1
ATOM 1083 N N . GLU A 1 149 ? 2.506 7.358 -1.911 1.00 98.06 149 GLU A N 1
ATOM 1084 C CA . GLU A 1 149 ? 1.261 7.733 -1.246 1.00 98.06 149 GLU A CA 1
ATOM 1085 C C . GLU A 1 149 ? 0.777 6.568 -0.373 1.00 98.06 149 GLU A C 1
ATOM 1087 O O . GLU A 1 149 ? 0.514 5.470 -0.857 1.00 98.06 149 GLU A O 1
ATOM 1092 N N . LEU A 1 150 ? 0.658 6.810 0.929 1.00 98.62 150 LEU A N 1
ATOM 1093 C CA . LEU A 1 150 ? -0.022 5.922 1.863 1.00 98.62 150 LEU A CA 1
ATOM 1094 C C . LEU A 1 150 ? -1.487 6.353 1.931 1.00 98.62 150 LEU A C 1
ATOM 1096 O O . LEU A 1 150 ? -1.764 7.530 2.162 1.00 98.62 150 LEU A O 1
ATOM 1100 N N . ILE A 1 151 ? -2.418 5.425 1.733 1.00 98.62 151 ILE A N 1
ATOM 1101 C CA . ILE A 1 151 ? -3.861 5.671 1.818 1.00 98.62 151 ILE A CA 1
ATOM 1102 C C . ILE A 1 151 ? -4.428 4.759 2.904 1.00 98.62 151 ILE A C 1
ATOM 1104 O O . ILE A 1 151 ? -4.147 3.560 2.940 1.00 98.62 151 ILE A O 1
ATOM 1108 N N . LEU A 1 152 ? -5.220 5.339 3.797 1.00 98.69 152 LEU A N 1
ATOM 1109 C CA . LEU A 1 152 ? -5.987 4.624 4.805 1.00 98.69 152 LEU A CA 1
ATOM 1110 C C . LEU A 1 152 ? -7.458 4.683 4.416 1.00 98.69 152 LEU A C 1
ATOM 1112 O O . LEU A 1 152 ? -7.961 5.742 4.030 1.00 98.69 152 LEU A O 1
ATOM 1116 N N . THR A 1 153 ? -8.140 3.549 4.519 1.00 98.06 153 THR A N 1
ATOM 1117 C CA . THR A 1 153 ? -9.542 3.435 4.121 1.00 98.06 153 THR A CA 1
ATOM 1118 C C . THR A 1 153 ? -10.407 2.940 5.270 1.00 98.06 153 THR A C 1
ATOM 1120 O O . THR A 1 153 ? -10.064 1.957 5.931 1.00 98.06 153 THR A O 1
ATOM 1123 N N . GLY A 1 154 ? -11.558 3.584 5.457 1.00 97.50 154 GLY A N 1
ATOM 1124 C CA . GLY A 1 154 ? -12.643 3.090 6.302 1.00 97.50 154 GLY A CA 1
ATOM 1125 C C . GLY A 1 154 ? -13.384 1.878 5.704 1.00 97.50 154 GLY A C 1
ATOM 1126 O O . GLY A 1 154 ? -13.000 1.351 4.654 1.00 97.50 154 GLY A O 1
ATOM 1127 N N . PRO A 1 155 ? -14.468 1.406 6.342 1.00 95.75 155 PRO A N 1
ATOM 1128 C CA . PRO A 1 155 ? -15.255 0.296 5.819 1.00 95.75 155 PRO A CA 1
ATOM 1129 C C . PRO A 1 155 ? -15.884 0.640 4.466 1.00 95.75 155 PRO A C 1
ATOM 1131 O O . PRO A 1 155 ? -16.211 1.792 4.170 1.00 95.75 155 PRO A O 1
ATOM 1134 N N . LYS A 1 156 ? -16.103 -0.390 3.643 1.00 94.12 156 LYS A N 1
ATOM 1135 C CA . LYS A 1 156 ? -16.813 -0.231 2.373 1.00 94.12 156 LYS A CA 1
ATOM 1136 C C . LYS A 1 156 ? -18.260 0.193 2.632 1.00 94.12 156 LYS A C 1
ATOM 1138 O O . LYS A 1 156 ? -18.984 -0.483 3.358 1.00 94.12 156 LYS A O 1
ATOM 1143 N N . VAL A 1 157 ? -18.694 1.251 1.959 1.00 94.25 157 VAL A N 1
ATOM 1144 C CA . VAL A 1 157 ? -20.073 1.737 1.965 1.00 94.25 157 VAL A CA 1
ATOM 1145 C C . VAL A 1 157 ? -20.753 1.316 0.664 1.00 94.25 157 VAL A C 1
ATOM 1147 O O . VAL A 1 157 ? -20.216 1.495 -0.432 1.00 94.25 157 VAL A O 1
ATOM 1150 N N . ALA A 1 158 ? -21.943 0.726 0.772 1.00 93.06 158 ALA A N 1
ATOM 1151 C CA . ALA A 1 158 ? -22.707 0.289 -0.392 1.00 93.06 158 ALA A CA 1
ATOM 1152 C C . ALA A 1 158 ? -22.978 1.465 -1.347 1.00 93.06 158 ALA A C 1
ATOM 1154 O O . ALA A 1 158 ? -23.421 2.529 -0.925 1.00 93.06 158 ALA A O 1
ATOM 1155 N N . GLY A 1 159 ? -22.694 1.266 -2.636 1.00 92.25 159 GLY A N 1
ATOM 1156 C CA . GLY A 1 159 ? -22.910 2.279 -3.671 1.00 92.25 159 GLY A CA 1
ATOM 1157 C C . GLY A 1 159 ? -21.902 3.432 -3.692 1.00 92.25 159 GLY A C 1
ATOM 1158 O O . GLY A 1 159 ? -22.028 4.296 -4.553 1.00 92.25 159 GLY A O 1
ATOM 1159 N N . CYS A 1 160 ? -20.895 3.467 -2.809 1.00 94.31 160 CYS A N 1
ATOM 1160 C CA . CYS A 1 160 ? -19.898 4.531 -2.878 1.00 94.31 160 CYS A CA 1
ATOM 1161 C C . CYS A 1 160 ? -18.942 4.323 -4.060 1.00 94.31 160 CYS A C 1
ATOM 1163 O O . CYS A 1 160 ? -18.216 3.330 -4.119 1.00 94.31 160 CYS A O 1
ATOM 1165 N N . THR A 1 161 ? -18.932 5.289 -4.978 1.00 93.25 161 THR A N 1
ATOM 1166 C CA . THR A 1 161 ? -18.027 5.350 -6.138 1.00 93.25 161 THR A CA 1
ATOM 1167 C C . THR A 1 161 ? -17.093 6.559 -6.091 1.00 93.25 161 THR A C 1
ATOM 1169 O O . THR A 1 161 ? -16.333 6.778 -7.028 1.00 93.25 161 THR A O 1
ATOM 1172 N N . ALA A 1 162 ? -17.158 7.365 -5.025 1.00 90.69 162 ALA A N 1
ATOM 1173 C CA . ALA A 1 162 ? -16.327 8.558 -4.853 1.00 90.69 162 ALA A CA 1
ATOM 1174 C C . ALA A 1 162 ? -14.846 8.227 -4.593 1.00 90.69 162 ALA A C 1
ATOM 1176 O O . ALA A 1 162 ? -13.989 9.098 -4.715 1.00 90.69 162 ALA A O 1
ATOM 1177 N N . THR A 1 163 ? -14.547 6.980 -4.229 1.00 92.88 163 THR A N 1
ATOM 1178 C CA . THR A 1 163 ? -13.211 6.496 -3.874 1.00 92.88 163 THR A CA 1
ATOM 1179 C C . THR A 1 163 ? -12.925 5.151 -4.539 1.00 92.88 163 THR A C 1
ATOM 1181 O O . THR A 1 163 ? -13.848 4.414 -4.897 1.00 92.88 163 THR A O 1
ATOM 1184 N N . GLY A 1 164 ? -11.643 4.804 -4.698 1.00 84.81 164 GLY A N 1
ATOM 1185 C CA . GLY A 1 164 ? -11.239 3.558 -5.364 1.00 84.81 164 GLY A CA 1
ATOM 1186 C C . GLY A 1 164 ? -11.591 2.297 -4.566 1.00 84.81 164 GLY A C 1
ATOM 1187 O O . GLY A 1 164 ? -11.836 1.231 -5.129 1.00 84.81 164 GLY A O 1
ATOM 1188 N N . SER A 1 165 ? -11.652 2.409 -3.242 1.00 90.12 165 SER A N 1
ATOM 1189 C CA . SER A 1 165 ? -12.016 1.323 -2.325 1.00 90.12 165 SER A CA 1
ATOM 1190 C C . SER A 1 165 ? -13.524 1.167 -2.085 1.00 90.12 165 SER A C 1
ATOM 1192 O O . SER A 1 165 ? -13.965 0.108 -1.617 1.00 90.12 165 SER A O 1
ATOM 1194 N N . GLY A 1 166 ? -14.315 2.206 -2.374 1.00 93.00 166 GLY A N 1
ATOM 1195 C CA . GLY A 1 166 ? -15.720 2.314 -1.978 1.00 93.00 166 GLY A CA 1
ATOM 1196 C C . GLY A 1 166 ? -15.937 2.599 -0.485 1.00 93.00 166 GLY A C 1
ATOM 1197 O O . GLY A 1 166 ? -17.055 2.434 -0.003 1.00 93.00 166 GLY A O 1
ATOM 1198 N N . GLY A 1 167 ? -14.896 2.976 0.262 1.00 95.56 167 GLY A N 1
ATOM 1199 C CA . GLY A 1 167 ? -14.981 3.528 1.620 1.00 95.56 167 GLY A CA 1
ATOM 1200 C C . GLY A 1 167 ? -14.358 4.924 1.682 1.00 95.56 167 GLY A C 1
ATOM 1201 O O . GLY A 1 167 ? -13.710 5.351 0.729 1.00 95.56 167 GLY A O 1
ATOM 1202 N N . THR A 1 168 ? -14.546 5.654 2.781 1.00 98.06 168 THR A N 1
ATOM 1203 C CA . THR A 1 168 ? -13.865 6.945 2.986 1.00 98.06 168 THR A CA 1
ATOM 1204 C C . THR A 1 168 ? -12.349 6.741 2.959 1.00 98.06 168 THR A C 1
ATOM 1206 O O . THR A 1 168 ? -11.842 5.810 3.586 1.00 98.06 168 THR A O 1
ATOM 1209 N N . GLU A 1 169 ? -11.628 7.597 2.235 1.00 98.31 169 GLU A N 1
ATOM 1210 C CA . GLU A 1 169 ? -10.180 7.508 2.043 1.00 98.31 169 GLU A CA 1
ATOM 1211 C C . GLU A 1 169 ? -9.485 8.785 2.511 1.00 98.31 169 GLU A C 1
ATOM 1213 O O . GLU A 1 169 ? -9.867 9.903 2.150 1.00 98.31 169 GLU A O 1
ATOM 1218 N N . ILE A 1 170 ? -8.403 8.604 3.260 1.00 98.62 170 ILE A N 1
ATOM 1219 C CA . ILE A 1 170 ? -7.454 9.661 3.603 1.00 98.62 170 ILE A CA 1
ATOM 1220 C C . ILE A 1 170 ? -6.066 9.250 3.122 1.00 98.62 170 ILE A C 1
ATOM 1222 O O . ILE A 1 170 ? -5.731 8.066 3.152 1.00 98.62 170 ILE A O 1
ATOM 1226 N N . SER A 1 171 ? -5.241 10.198 2.688 1.00 98.38 171 SER A N 1
ATOM 1227 C CA . SER A 1 171 ? -3.883 9.907 2.238 1.00 98.38 171 SER A CA 1
ATOM 1228 C C . SER A 1 171 ? -2.824 10.839 2.802 1.00 98.38 171 SER A C 1
ATOM 1230 O O . SER A 1 171 ? -3.095 11.939 3.296 1.00 98.38 171 SER A O 1
ATOM 1232 N N . LYS A 1 172 ? -1.587 10.352 2.735 1.00 98.31 172 LYS A N 1
ATOM 1233 C CA . LYS A 1 172 ? -0.383 11.091 3.076 1.00 98.31 172 LYS A CA 1
ATOM 1234 C C . LYS A 1 172 ? 0.776 10.591 2.235 1.00 98.31 172 LYS A C 1
ATOM 1236 O O . LYS A 1 172 ? 0.972 9.388 2.078 1.00 98.31 172 LYS A O 1
ATOM 1241 N N . THR A 1 173 ? 1.560 11.516 1.706 1.00 98.00 173 THR A N 1
ATOM 1242 C CA . THR A 1 173 ? 2.745 11.186 0.916 1.00 98.00 173 THR A CA 1
ATOM 1243 C C . THR A 1 173 ? 3.998 11.199 1.776 1.00 98.00 173 THR A C 1
ATOM 1245 O O . THR A 1 173 ? 4.125 12.018 2.687 1.00 98.00 173 THR A O 1
ATOM 1248 N N . PHE A 1 174 ? 4.956 10.339 1.451 1.00 97.75 174 PHE A N 1
ATOM 1249 C CA . PHE A 1 174 ? 6.291 10.357 2.037 1.00 97.75 174 PHE A CA 1
ATOM 1250 C C . PHE A 1 174 ? 7.334 9.919 1.010 1.00 97.75 174 PHE A C 1
ATOM 1252 O O . PHE A 1 174 ? 7.020 9.270 0.014 1.00 97.75 174 PHE A O 1
ATOM 1259 N N . VAL A 1 175 ? 8.590 10.280 1.254 1.00 96.94 175 VAL A N 1
ATOM 1260 C CA . VAL A 1 175 ? 9.703 9.912 0.377 1.00 96.94 175 VAL A CA 1
ATOM 1261 C C . VAL A 1 175 ? 10.345 8.628 0.892 1.00 96.94 175 VAL A C 1
ATOM 1263 O O . VAL A 1 175 ? 10.808 8.573 2.033 1.00 96.94 175 VAL A O 1
ATOM 1266 N N . ALA A 1 176 ? 10.415 7.596 0.052 1.00 95.69 176 ALA A N 1
ATOM 1267 C CA . ALA A 1 176 ? 11.030 6.329 0.423 1.00 95.69 176 ALA A CA 1
ATOM 1268 C C . ALA A 1 176 ? 12.551 6.340 0.159 1.00 95.69 176 ALA A C 1
ATOM 1270 O O . ALA A 1 176 ? 13.027 5.925 -0.894 1.00 95.69 176 ALA A O 1
ATOM 1271 N N . ASN A 1 177 ? 13.334 6.816 1.135 1.00 94.31 177 ASN A N 1
ATOM 1272 C CA . ASN A 1 177 ? 14.758 7.149 0.963 1.00 94.31 177 ASN A CA 1
ATOM 1273 C C . ASN A 1 177 ? 15.761 6.376 1.850 1.00 94.31 177 ASN A C 1
ATOM 1275 O O . ASN A 1 177 ? 16.897 6.821 1.973 1.00 94.31 177 ASN A O 1
ATOM 1279 N N . GLN A 1 178 ? 15.397 5.252 2.481 1.00 93.69 178 GLN A N 1
ATOM 1280 C CA . GLN A 1 178 ? 16.270 4.618 3.487 1.00 93.69 178 GLN A CA 1
ATOM 1281 C C . GLN A 1 178 ? 17.387 3.730 2.923 1.00 93.69 178 GLN A C 1
ATOM 1283 O O . GLN A 1 178 ? 18.365 3.495 3.619 1.00 93.69 178 GLN A O 1
ATOM 1288 N N . LYS A 1 179 ? 17.287 3.271 1.668 1.00 92.56 179 LYS A N 1
ATOM 1289 C CA . LYS A 1 179 ? 18.370 2.584 0.921 1.00 92.56 179 LYS A CA 1
ATOM 1290 C C . LYS A 1 179 ? 18.907 1.276 1.514 1.00 92.56 179 LYS A C 1
ATOM 1292 O O . LYS A 1 179 ? 19.956 0.815 1.088 1.00 92.56 179 LYS A O 1
ATOM 1297 N N . ILE A 1 180 ? 18.181 0.634 2.427 1.00 92.56 180 ILE A N 1
ATOM 1298 C CA . ILE A 1 180 ? 18.648 -0.567 3.151 1.00 92.56 180 ILE A CA 1
ATOM 1299 C C . ILE A 1 180 ? 17.777 -1.810 2.894 1.00 92.56 180 ILE A C 1
ATOM 1301 O O . ILE A 1 180 ? 17.670 -2.701 3.736 1.00 92.56 180 ILE A O 1
ATOM 1305 N N . GLY A 1 181 ? 17.109 -1.870 1.735 1.00 92.75 181 GLY A N 1
ATOM 1306 C CA . GLY A 1 181 ? 16.250 -2.999 1.353 1.00 92.75 181 GLY A CA 1
ATOM 1307 C C . GLY A 1 181 ? 15.162 -3.283 2.395 1.00 92.75 181 GLY A C 1
ATOM 1308 O O . GLY A 1 181 ? 14.536 -2.347 2.891 1.00 92.75 181 GLY A O 1
ATOM 1309 N N . ALA A 1 182 ? 14.981 -4.554 2.767 1.00 91.88 182 ALA A N 1
ATOM 1310 C CA . ALA A 1 182 ? 14.013 -5.004 3.777 1.00 91.88 182 ALA A CA 1
ATOM 1311 C C . ALA A 1 182 ? 14.229 -4.404 5.188 1.00 91.88 182 ALA A C 1
ATOM 1313 O O . ALA A 1 182 ? 13.344 -4.460 6.047 1.00 91.88 182 ALA A O 1
ATOM 1314 N N . GLY A 1 183 ? 15.383 -3.780 5.446 1.00 92.44 183 GLY A N 1
ATOM 1315 C CA . GLY A 1 183 ? 15.615 -2.982 6.650 1.00 92.44 183 GLY A CA 1
ATOM 1316 C C . GLY A 1 183 ? 14.757 -1.712 6.712 1.00 92.44 183 GLY A C 1
ATOM 1317 O O . GLY A 1 183 ? 14.449 -1.250 7.809 1.00 92.44 183 GLY A O 1
ATOM 1318 N N . SER A 1 184 ? 14.313 -1.197 5.562 1.00 95.25 184 SER A N 1
ATOM 1319 C CA . SER A 1 184 ? 13.697 0.126 5.424 1.00 95.25 184 SER A CA 1
ATOM 1320 C C . SER A 1 184 ? 12.350 0.197 6.151 1.00 95.25 184 SER A C 1
ATOM 1322 O O . SER A 1 184 ? 11.424 -0.539 5.811 1.00 95.25 184 SER A O 1
ATOM 1324 N N . SER A 1 185 ? 12.240 1.075 7.150 1.00 96.00 185 SER A N 1
ATOM 1325 C CA . SER A 1 185 ? 11.094 1.216 8.054 1.00 96.00 185 SER A CA 1
ATOM 1326 C C . SER A 1 185 ? 10.661 2.674 8.175 1.00 96.00 185 SER A C 1
ATOM 1328 O O . SER A 1 185 ? 11.411 3.521 8.656 1.00 96.00 185 SER A O 1
ATOM 1330 N N . TYR A 1 186 ? 9.433 2.979 7.777 1.00 97.62 186 TYR A N 1
ATOM 1331 C CA . TYR A 1 186 ? 8.885 4.330 7.775 1.00 97.62 186 TYR A CA 1
ATOM 1332 C C . TYR A 1 186 ? 7.892 4.496 8.912 1.00 97.62 186 TYR A C 1
ATOM 1334 O O . TYR A 1 186 ? 7.007 3.664 9.077 1.00 97.62 186 TYR A O 1
ATOM 1342 N N . LYS A 1 187 ? 8.021 5.591 9.663 1.00 97.50 187 LYS A N 1
ATOM 1343 C CA . LYS A 1 187 ? 7.089 6.004 10.715 1.00 97.50 187 LYS A CA 1
ATOM 1344 C C . LYS A 1 187 ? 6.402 7.291 10.272 1.00 97.50 187 LYS A C 1
ATOM 1346 O O . LYS A 1 187 ? 7.053 8.324 10.131 1.00 97.50 187 LYS A O 1
ATOM 1351 N N . ILE A 1 188 ? 5.101 7.212 10.020 1.00 98.12 188 ILE A N 1
ATOM 1352 C CA . ILE A 1 188 ? 4.292 8.290 9.457 1.00 98.12 188 ILE A CA 1
ATOM 1353 C C . ILE A 1 188 ? 3.287 8.769 10.517 1.00 98.12 188 ILE A C 1
ATOM 1355 O O . ILE A 1 188 ? 2.492 7.960 11.002 1.00 98.12 188 ILE A O 1
ATOM 1359 N N . PRO A 1 189 ? 3.270 10.069 10.871 1.00 97.94 189 PRO A N 1
ATOM 1360 C CA . PRO A 1 189 ? 2.319 10.590 11.852 1.00 97.94 189 PRO A CA 1
ATOM 1361 C C . PRO A 1 189 ? 0.867 10.471 11.378 1.00 97.94 189 PRO A C 1
ATOM 1363 O O . PRO A 1 189 ? 0.569 10.816 10.229 1.00 97.94 189 PRO A O 1
ATOM 1366 N N . LEU A 1 190 ? -0.039 10.076 12.279 1.00 97.75 190 LEU A N 1
ATOM 1367 C CA . LEU A 1 190 ? -1.493 10.023 12.051 1.00 97.75 190 LEU A CA 1
ATOM 1368 C C . LEU A 1 190 ? -2.171 11.405 12.091 1.00 97.75 190 LEU A C 1
ATOM 1370 O O . LEU A 1 190 ? -3.341 11.539 11.749 1.00 97.75 190 LEU A O 1
ATOM 1374 N N . ALA A 1 191 ? -1.427 12.458 12.432 1.00 95.00 191 ALA A N 1
ATOM 1375 C CA . ALA A 1 191 ? -1.881 13.839 12.305 1.00 95.00 191 ALA A CA 1
ATOM 1376 C C . ALA A 1 191 ? -1.773 14.357 10.857 1.00 95.00 191 ALA A C 1
ATOM 1378 O O . ALA A 1 191 ? -0.885 13.941 10.106 1.00 95.00 191 ALA A O 1
ATOM 1379 N N . ALA A 1 192 ? -2.623 15.325 10.498 1.00 93.75 192 ALA A N 1
ATOM 1380 C CA . ALA A 1 192 ? -2.574 16.068 9.231 1.00 93.75 192 ALA A CA 1
ATOM 1381 C C . ALA A 1 192 ? -2.613 15.176 7.972 1.00 93.75 192 ALA A C 1
ATOM 1383 O O . ALA A 1 192 ? -1.683 15.174 7.164 1.00 93.75 192 ALA A O 1
ATOM 1384 N N . TRP A 1 193 ? -3.685 14.395 7.834 1.00 97.88 193 TRP A N 1
ATOM 1385 C CA . TRP A 1 193 ? -3.974 13.606 6.635 1.00 97.88 193 TRP A CA 1
ATOM 1386 C C . TRP A 1 193 ? -4.884 14.369 5.677 1.00 97.88 193 TRP A C 1
ATOM 1388 O O . TRP A 1 193 ? -5.765 15.115 6.106 1.00 97.88 193 TRP A O 1
ATOM 1398 N N . THR A 1 194 ? -4.686 14.155 4.380 1.00 98.19 194 THR A N 1
ATOM 1399 C CA . THR A 1 194 ? -5.514 14.745 3.327 1.00 98.19 194 THR A CA 1
ATOM 1400 C C . THR A 1 194 ? -6.712 13.845 3.063 1.00 98.19 194 THR A C 1
ATOM 1402 O O . THR A 1 194 ? -6.548 12.645 2.870 1.00 98.19 194 THR A O 1
ATOM 1405 N N . VAL A 1 195 ? -7.919 14.403 3.007 1.00 98.12 195 VAL A N 1
ATOM 1406 C CA . VAL A 1 195 ? -9.109 13.642 2.603 1.00 98.12 195 VAL A CA 1
ATOM 1407 C C . VAL A 1 195 ? -9.095 13.455 1.087 1.00 98.12 195 VAL A C 1
ATOM 1409 O O . VAL A 1 195 ? -9.052 14.433 0.344 1.00 98.12 195 VAL A O 1
ATOM 1412 N N . LYS A 1 196 ? -9.117 12.200 0.626 1.00 96.50 196 LYS A N 1
ATOM 1413 C CA . LYS A 1 196 ? -9.162 11.841 -0.803 1.00 96.50 196 LYS A CA 1
ATOM 1414 C C . LYS A 1 196 ? -10.591 11.763 -1.318 1.00 96.50 196 LYS A C 1
ATOM 1416 O O . LYS A 1 196 ? -10.863 12.154 -2.447 1.00 96.50 196 LYS A O 1
ATOM 1421 N N . GLY A 1 197 ? -11.492 11.283 -0.473 1.00 97.00 197 GLY A N 1
ATOM 1422 C CA . GLY A 1 197 ? -12.915 11.218 -0.749 1.00 97.00 197 GLY A CA 1
ATOM 1423 C C . GLY A 1 197 ? -13.661 10.648 0.446 1.00 97.00 197 GLY A C 1
ATOM 1424 O O . GLY A 1 197 ? -13.089 9.935 1.271 1.00 97.00 197 GLY A O 1
ATOM 1425 N N . VAL A 1 198 ? -14.940 10.989 0.540 1.00 97.50 198 VAL A N 1
ATOM 1426 C CA . VAL A 1 198 ? -15.817 10.591 1.644 1.00 97.50 198 VAL A CA 1
ATOM 1427 C C . VAL A 1 198 ? -16.947 9.710 1.136 1.00 97.50 198 VAL A C 1
ATOM 1429 O O . VAL A 1 198 ? -17.416 9.874 0.009 1.00 97.50 198 VAL A O 1
ATOM 1432 N N . CYS A 1 199 ? -17.375 8.770 1.971 1.00 96.12 199 CYS A N 1
ATOM 1433 C CA . CYS A 1 199 ? -18.471 7.854 1.696 1.00 96.12 199 CYS A CA 1
ATOM 1434 C C . CYS A 1 199 ? -19.472 7.838 2.858 1.00 96.12 199 CYS A C 1
ATOM 1436 O O . CYS A 1 199 ? -19.131 8.110 4.007 1.00 96.12 199 CYS A O 1
ATOM 1438 N N . GLY A 1 200 ? -20.715 7.448 2.570 1.00 92.75 200 GLY A N 1
ATOM 1439 C CA . GLY A 1 200 ? -21.752 7.314 3.593 1.00 92.75 200 GLY A CA 1
ATOM 1440 C C . GLY A 1 200 ? -22.092 8.653 4.244 1.00 92.75 200 GLY A C 1
ATOM 1441 O O . GLY A 1 200 ? -22.397 9.617 3.547 1.00 92.75 200 GLY A O 1
ATOM 1442 N N . SER A 1 201 ? -22.065 8.693 5.575 1.00 93.31 201 SER A N 1
ATOM 1443 C CA . SER A 1 201 ? -22.328 9.897 6.371 1.00 93.31 201 SER A CA 1
ATOM 1444 C C . SER A 1 201 ? -21.073 10.712 6.695 1.00 93.31 201 SER A C 1
ATOM 1446 O O . SER A 1 201 ? -21.169 11.698 7.427 1.00 93.31 201 SER A O 1
ATOM 1448 N N . ASP A 1 202 ? -19.898 10.304 6.208 1.00 96.38 202 ASP A N 1
ATOM 1449 C CA . ASP A 1 202 ? -18.664 11.030 6.483 1.00 96.38 202 ASP A CA 1
ATOM 1450 C C . ASP A 1 202 ? -18.632 12.375 5.752 1.00 96.38 202 ASP A C 1
ATOM 1452 O O . ASP A 1 202 ? -19.125 12.537 4.636 1.00 96.38 202 ASP A O 1
ATOM 1456 N N . SER A 1 203 ? -17.992 13.350 6.390 1.00 96.38 203 SER A N 1
ATOM 1457 C CA . SER A 1 203 ? -17.713 14.669 5.831 1.00 96.38 203 SER A CA 1
ATOM 1458 C C . SER A 1 203 ? -16.208 14.913 5.821 1.00 96.38 203 SER A C 1
ATOM 1460 O O . SER A 1 203 ? -15.470 14.255 6.551 1.00 96.38 203 SER A O 1
ATOM 1462 N N . ASN A 1 204 ? -15.732 15.913 5.077 1.00 96.12 204 ASN A N 1
ATOM 1463 C CA . ASN A 1 204 ? -14.310 16.278 5.109 1.00 96.12 204 ASN A CA 1
ATOM 1464 C C . ASN A 1 204 ? -13.808 16.607 6.530 1.00 96.12 204 ASN A C 1
ATOM 1466 O O . ASN A 1 204 ? -12.641 16.377 6.829 1.00 96.12 204 ASN A O 1
ATOM 1470 N N . ALA A 1 205 ? -14.681 17.106 7.413 1.00 96.06 205 ALA A N 1
ATOM 1471 C CA . ALA A 1 205 ? -1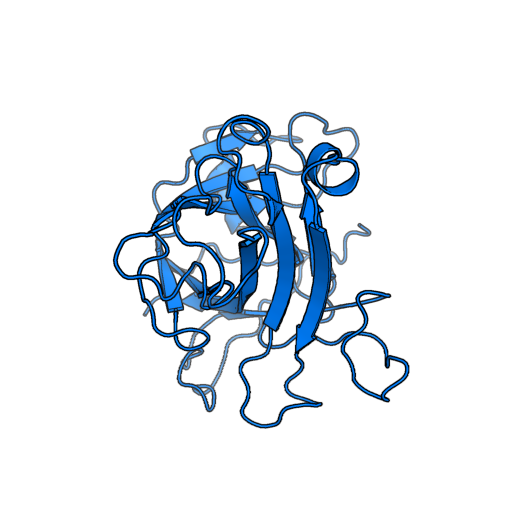4.333 17.425 8.797 1.00 96.06 205 ALA A CA 1
ATOM 1472 C C . ALA A 1 205 ? -14.207 16.182 9.697 1.00 96.06 205 ALA A C 1
ATOM 1474 O O . ALA A 1 205 ? -13.463 16.209 10.673 1.00 96.06 205 ALA A O 1
ATOM 1475 N N . THR A 1 206 ? -14.924 15.099 9.381 1.00 96.31 206 THR A N 1
ATOM 1476 C CA . THR A 1 206 ? -14.981 13.874 10.200 1.00 96.31 206 THR A CA 1
ATOM 1477 C C . THR A 1 206 ? -14.253 12.687 9.575 1.00 96.31 206 THR A C 1
ATOM 1479 O O . THR A 1 206 ? -14.028 11.692 10.252 1.00 96.31 206 THR A O 1
ATOM 1482 N N . ALA A 1 207 ? -13.845 12.780 8.308 1.00 97.25 207 ALA A N 1
ATOM 1483 C CA . ALA A 1 207 ? -13.257 11.676 7.554 1.00 97.25 207 ALA A CA 1
ATOM 1484 C C . ALA A 1 207 ? -12.016 11.080 8.228 1.00 97.25 207 ALA A C 1
ATOM 1486 O O . ALA A 1 207 ? -11.877 9.864 8.295 1.00 97.25 207 ALA A O 1
ATOM 1487 N N . VAL A 1 208 ? -11.124 11.923 8.762 1.00 97.88 208 VAL A N 1
ATOM 1488 C CA . VAL A 1 208 ? -9.899 11.440 9.417 1.00 97.88 208 VAL A CA 1
ATOM 1489 C C . VAL A 1 208 ? -10.233 10.627 10.665 1.00 97.88 208 VAL A C 1
ATOM 1491 O O . VAL A 1 208 ? -9.757 9.503 10.797 1.00 97.88 208 VAL A O 1
ATOM 1494 N N . SER A 1 209 ? -11.075 11.146 11.563 1.00 97.44 209 SER A N 1
ATOM 1495 C CA . SER A 1 209 ? -11.448 10.414 12.777 1.00 97.44 209 SER A CA 1
ATOM 1496 C C . SER A 1 209 ? -12.280 9.169 12.469 1.00 97.44 209 SER A C 1
ATOM 1498 O O . SER A 1 209 ? -12.071 8.144 13.109 1.00 97.44 209 SER A O 1
ATOM 1500 N N . ALA A 1 210 ? -13.159 9.217 11.465 1.00 97.25 210 ALA A N 1
ATOM 1501 C CA . ALA A 1 210 ? -13.945 8.067 11.025 1.00 97.25 210 ALA A CA 1
ATOM 1502 C C . ALA A 1 210 ? -13.057 6.937 10.477 1.00 97.25 210 ALA A C 1
ATOM 1504 O O . ALA A 1 210 ? -13.214 5.782 10.870 1.00 97.25 210 ALA A O 1
ATOM 1505 N N . VAL A 1 211 ? -12.078 7.263 9.623 1.00 98.31 211 VAL A N 1
ATOM 1506 C CA . VAL A 1 211 ? -11.141 6.265 9.087 1.00 98.31 211 VAL A CA 1
ATOM 1507 C C . VAL A 1 211 ? -10.245 5.702 10.185 1.00 98.31 211 VAL A C 1
ATOM 1509 O O . VAL A 1 211 ? -10.064 4.491 10.240 1.00 98.31 211 VAL A O 1
ATOM 1512 N N . LEU A 1 212 ? -9.700 6.535 11.076 1.00 98.38 212 LEU A N 1
ATOM 1513 C CA . LEU A 1 212 ? -8.839 6.043 12.157 1.00 98.38 212 LEU A CA 1
ATOM 1514 C C . LEU A 1 212 ? -9.619 5.242 13.213 1.00 98.38 212 LEU A C 1
ATOM 1516 O O . LEU A 1 212 ? -9.075 4.292 13.762 1.00 98.38 212 LEU A O 1
ATOM 1520 N N . GLY A 1 213 ? -10.884 5.575 13.473 1.00 97.69 213 GLY A N 1
ATOM 1521 C CA . GLY A 1 213 ? -11.748 4.828 14.394 1.00 97.69 213 GLY A CA 1
ATOM 1522 C C . GLY A 1 213 ? -12.317 3.528 13.814 1.00 97.69 213 GLY A C 1
ATOM 1523 O O . GLY A 1 213 ? -12.907 2.727 14.534 1.00 97.69 213 GLY A O 1
ATOM 1524 N N . SER A 1 214 ? -12.200 3.309 12.503 1.00 97.31 214 SER A N 1
ATOM 1525 C CA . SER A 1 214 ? -12.729 2.124 11.818 1.00 97.31 214 SER A CA 1
ATOM 1526 C C . SER A 1 214 ? -11.905 1.794 10.575 1.00 97.31 214 SER A C 1
ATOM 1528 O O . SER A 1 214 ? -12.425 1.671 9.466 1.00 97.31 214 SER A O 1
ATOM 1530 N N . LEU A 1 215 ? -10.598 1.631 10.758 1.00 98.44 215 LEU A N 1
ATOM 1531 C CA . LEU A 1 215 ? -9.670 1.362 9.672 1.00 98.44 215 LEU A CA 1
ATOM 1532 C C . LEU A 1 215 ? -9.905 -0.043 9.111 1.00 98.44 215 LEU A C 1
ATOM 1534 O O . LEU A 1 215 ? -9.737 -1.035 9.817 1.00 98.44 215 LEU A O 1
ATOM 1538 N N . ALA A 1 216 ? -10.244 -0.132 7.829 1.00 97.69 216 ALA A N 1
ATOM 1539 C CA . ALA A 1 216 ? -10.465 -1.397 7.130 1.00 97.69 216 ALA A CA 1
ATOM 1540 C C . ALA A 1 216 ? -9.264 -1.825 6.281 1.00 97.69 216 ALA A C 1
ATOM 1542 O O . ALA A 1 216 ? -9.094 -3.010 5.992 1.00 97.69 216 ALA A O 1
ATOM 1543 N N . ARG A 1 217 ? -8.450 -0.870 5.813 1.00 97.88 217 ARG A N 1
ATOM 1544 C CA . ARG A 1 217 ? -7.380 -1.147 4.849 1.00 97.88 217 ARG A CA 1
ATOM 1545 C C . ARG A 1 217 ? -6.270 -0.108 4.888 1.00 97.88 217 ARG A C 1
ATOM 1547 O O . ARG A 1 217 ? -6.530 1.090 4.963 1.00 97.88 217 ARG A O 1
ATOM 1554 N N . VAL A 1 218 ? -5.044 -0.597 4.730 1.00 98.62 218 VAL A N 1
ATOM 1555 C CA . VAL A 1 218 ? -3.853 0.198 4.431 1.00 98.62 218 VAL A CA 1
ATOM 1556 C C . VAL A 1 218 ? -3.446 -0.062 2.985 1.00 98.62 218 VAL A C 1
ATOM 1558 O O . VAL A 1 218 ? -3.367 -1.213 2.554 1.00 98.62 218 VAL A O 1
ATOM 1561 N N . VAL A 1 219 ? -3.193 1.005 2.236 1.00 98.31 219 VAL A N 1
ATOM 1562 C CA . VAL A 1 219 ? -2.799 0.961 0.828 1.00 98.31 219 VAL A CA 1
ATOM 1563 C C . VAL A 1 219 ? -1.515 1.745 0.630 1.00 98.31 219 VAL A C 1
ATOM 1565 O O . VAL A 1 219 ? -1.390 2.880 1.075 1.00 98.31 219 VAL A O 1
ATOM 1568 N N . VAL A 1 220 ? -0.588 1.157 -0.107 1.00 98.38 220 VAL A N 1
ATOM 1569 C CA . VAL A 1 220 ? 0.601 1.816 -0.626 1.00 98.38 220 VAL A CA 1
ATOM 1570 C C . VAL A 1 220 ? 0.409 2.006 -2.121 1.00 98.38 220 VAL A C 1
ATOM 1572 O O . VAL A 1 220 ? 0.252 1.031 -2.852 1.00 98.38 220 VAL A O 1
ATOM 1575 N N . ASN A 1 221 ? 0.442 3.252 -2.570 1.00 97.38 221 ASN A N 1
ATOM 1576 C CA . ASN A 1 221 ? 0.353 3.644 -3.967 1.00 97.38 221 ASN A CA 1
ATOM 1577 C C . ASN A 1 221 ? 1.677 4.286 -4.407 1.00 97.38 221 ASN A C 1
ATOM 1579 O O . ASN A 1 221 ? 2.181 5.210 -3.770 1.00 97.38 221 ASN A O 1
ATOM 1583 N N . VAL A 1 222 ? 2.234 3.792 -5.506 1.00 96.62 222 VAL A N 1
ATOM 1584 C CA . VAL A 1 222 ? 3.391 4.351 -6.203 1.00 96.62 222 VAL A CA 1
ATOM 1585 C C . VAL A 1 222 ? 2.862 5.036 -7.463 1.00 96.62 222 VAL A C 1
ATOM 1587 O O . VAL A 1 222 ? 2.477 4.350 -8.416 1.00 96.62 222 VAL A O 1
ATOM 1590 N N . PRO A 1 223 ? 2.811 6.379 -7.486 1.00 95.19 223 PRO A N 1
ATOM 1591 C CA . PRO A 1 223 ? 2.446 7.120 -8.681 1.00 95.19 223 PRO A CA 1
ATOM 1592 C C . PRO A 1 223 ? 3.465 6.883 -9.794 1.00 95.19 223 PRO A C 1
ATOM 1594 O O . PRO A 1 223 ? 4.658 6.729 -9.534 1.00 95.19 223 PRO A O 1
ATOM 1597 N N . GLY A 1 224 ? 3.013 6.944 -11.040 1.00 93.38 224 GLY A N 1
ATOM 1598 C CA . GLY A 1 224 ? 3.850 6.758 -12.219 1.00 93.38 224 GLY A CA 1
ATOM 1599 C C . GLY A 1 224 ? 4.966 7.794 -12.365 1.00 93.38 224 GLY A C 1
ATOM 1600 O O . GLY A 1 224 ? 6.045 7.487 -12.863 1.00 93.38 224 GLY A O 1
ATOM 1601 N N . SER A 1 225 ? 4.774 8.995 -11.811 1.00 91.69 225 SER A N 1
ATOM 1602 C CA . SER A 1 225 ? 5.831 10.007 -11.661 1.00 91.69 225 SER A CA 1
ATOM 1603 C C . SER A 1 225 ? 6.976 9.584 -10.728 1.00 91.69 225 SER A C 1
ATOM 1605 O O . SER A 1 225 ? 8.032 10.211 -10.729 1.00 91.69 225 SER A O 1
ATOM 1607 N N . SER A 1 226 ? 6.778 8.528 -9.936 1.00 92.94 226 SER A N 1
ATOM 1608 C CA . SER A 1 226 ? 7.773 7.903 -9.060 1.00 92.94 226 SER A CA 1
ATOM 1609 C C . SER A 1 226 ? 8.218 6.528 -9.565 1.00 92.94 226 SER A C 1
ATOM 1611 O O . SER A 1 226 ? 8.750 5.734 -8.791 1.00 92.94 226 SER A O 1
ATOM 1613 N N . PHE A 1 227 ? 8.011 6.220 -10.845 1.00 92.56 227 PHE A N 1
ATOM 1614 C CA . PHE A 1 227 ? 8.608 5.047 -11.481 1.00 92.56 227 PHE A CA 1
ATOM 1615 C C . PHE A 1 227 ? 10.063 5.333 -11.860 1.00 92.56 227 PHE A C 1
ATOM 1617 O O . PHE A 1 227 ? 10.441 6.467 -12.160 1.00 92.56 227 PHE A O 1
ATOM 1624 N N . ASN A 1 228 ? 10.900 4.300 -11.835 1.00 87.19 228 ASN A N 1
ATOM 1625 C CA . ASN A 1 228 ? 12.302 4.429 -12.207 1.00 87.19 228 ASN A CA 1
ATOM 1626 C C . ASN A 1 228 ? 12.479 4.176 -13.706 1.00 87.19 228 ASN A C 1
ATOM 1628 O O . ASN A 1 228 ? 12.244 3.069 -14.176 1.00 87.19 228 ASN A O 1
ATOM 1632 N N . PHE A 1 229 ? 12.947 5.202 -14.422 1.00 85.75 229 PHE A N 1
ATOM 1633 C CA . PHE A 1 229 ? 13.346 5.150 -15.837 1.00 85.75 229 PHE A CA 1
ATOM 1634 C C . PHE A 1 229 ? 14.750 5.721 -16.077 1.00 85.75 229 PHE A C 1
ATOM 1636 O O . PHE A 1 229 ? 15.145 5.957 -17.216 1.00 85.75 229 PHE A O 1
ATOM 1643 N N . THR A 1 230 ? 15.502 5.989 -15.009 1.00 83.56 230 THR A N 1
ATOM 1644 C CA . THR A 1 230 ? 16.834 6.603 -15.089 1.00 83.56 230 THR A CA 1
ATOM 1645 C C . THR A 1 230 ? 17.929 5.598 -14.781 1.00 83.56 230 THR A C 1
ATOM 1647 O O . THR A 1 230 ? 18.952 5.584 -15.461 1.00 83.56 230 THR A O 1
ATOM 1650 N N . ASN A 1 231 ? 17.699 4.710 -13.815 1.00 85.12 231 ASN A N 1
ATOM 1651 C CA . ASN A 1 231 ? 18.665 3.696 -13.420 1.00 85.12 231 ASN A CA 1
ATOM 1652 C C . ASN A 1 231 ? 18.291 2.360 -14.056 1.00 85.12 231 ASN A C 1
ATOM 1654 O O . ASN A 1 231 ? 17.386 1.673 -13.578 1.00 85.12 231 ASN A O 1
ATOM 1658 N N . ALA A 1 232 ? 18.962 2.023 -15.156 1.00 87.69 232 ALA A N 1
ATOM 1659 C CA . ALA A 1 232 ? 18.776 0.736 -15.805 1.00 87.69 232 ALA A CA 1
ATOM 1660 C C . ALA A 1 232 ? 19.297 -0.401 -14.911 1.00 87.69 232 ALA A C 1
ATOM 1662 O O . ALA A 1 232 ? 20.308 -0.255 -14.220 1.00 87.69 232 ALA A O 1
ATOM 1663 N N . SER A 1 233 ? 18.631 -1.551 -14.965 1.00 85.50 233 SER A N 1
ATOM 1664 C CA . SER A 1 233 ? 19.091 -2.800 -14.375 1.00 85.50 233 SER A CA 1
ATOM 1665 C C . SER A 1 233 ? 20.488 -3.135 -14.895 1.00 85.50 233 SER A C 1
ATOM 1667 O O . SER A 1 233 ? 20.756 -3.050 -16.101 1.00 85.50 233 SER A O 1
ATOM 1669 N N . ALA A 1 234 ? 21.381 -3.516 -13.981 1.00 82.25 234 ALA A N 1
ATOM 1670 C CA . ALA A 1 234 ? 22.770 -3.806 -14.308 1.00 82.25 234 ALA A CA 1
ATOM 1671 C C . ALA A 1 234 ? 22.867 -4.881 -15.404 1.00 82.25 234 ALA A C 1
ATOM 1673 O O . ALA A 1 234 ? 22.177 -5.897 -15.350 1.00 82.25 234 ALA A O 1
ATOM 1674 N N . ASN A 1 235 ? 23.743 -4.656 -16.387 1.00 81.38 235 ASN A N 1
ATOM 1675 C CA . ASN A 1 235 ? 24.021 -5.582 -17.492 1.00 81.38 235 ASN A CA 1
ATOM 1676 C C . ASN A 1 235 ? 22.809 -5.942 -18.378 1.00 81.38 235 ASN A C 1
ATOM 1678 O O . ASN A 1 235 ? 22.837 -6.960 -19.069 1.00 81.38 235 ASN A O 1
ATOM 1682 N N . SER A 1 236 ? 21.754 -5.121 -18.393 1.00 82.56 236 SER A N 1
ATOM 1683 C CA . SER A 1 236 ? 20.618 -5.323 -19.299 1.00 82.56 236 SER A CA 1
ATOM 1684 C C . SER A 1 236 ? 20.932 -4.847 -20.726 1.00 82.56 236 SER A C 1
ATOM 1686 O O . SER A 1 236 ? 21.427 -3.738 -20.934 1.00 82.56 236 SER A O 1
ATOM 1688 N N . SER A 1 237 ? 20.647 -5.692 -21.724 1.00 84.38 237 SER A N 1
ATOM 1689 C CA . SER A 1 237 ? 20.685 -5.339 -23.150 1.00 84.38 237 SER A CA 1
ATOM 1690 C C . SER A 1 237 ? 19.457 -5.931 -23.860 1.00 84.38 237 SER A C 1
ATOM 1692 O O . SER A 1 237 ? 19.358 -7.158 -23.943 1.00 84.38 237 SER A O 1
ATOM 1694 N N . PRO A 1 238 ? 18.515 -5.102 -24.358 1.00 85.25 238 PRO A N 1
ATOM 1695 C CA . PRO A 1 238 ? 18.476 -3.639 -24.244 1.00 85.25 238 PRO A CA 1
ATOM 1696 C C . PRO A 1 238 ? 18.314 -3.166 -22.788 1.00 85.25 238 PRO A C 1
ATOM 1698 O O . PRO A 1 238 ? 17.986 -3.956 -21.904 1.00 85.25 238 PRO A O 1
ATOM 1701 N N . ALA A 1 239 ? 18.537 -1.871 -22.547 1.00 90.44 239 ALA A N 1
ATOM 1702 C CA . ALA A 1 239 ? 18.386 -1.278 -21.221 1.00 90.44 239 ALA A CA 1
ATOM 1703 C C . ALA A 1 239 ? 16.976 -1.527 -20.658 1.00 90.44 239 ALA A C 1
ATOM 1705 O O . ALA A 1 239 ? 15.968 -1.170 -21.278 1.00 90.44 239 ALA A O 1
ATOM 1706 N N . ALA A 1 240 ? 16.935 -2.124 -19.472 1.00 91.81 240 ALA A N 1
ATOM 1707 C CA . ALA A 1 240 ? 15.724 -2.485 -18.756 1.00 91.81 240 ALA A CA 1
ATOM 1708 C C . ALA A 1 240 ? 15.617 -1.672 -17.466 1.00 91.81 240 ALA A C 1
ATOM 1710 O O . ALA A 1 240 ? 16.624 -1.406 -16.819 1.00 91.81 240 ALA A O 1
ATOM 1711 N N . TYR A 1 241 ? 14.409 -1.282 -17.079 1.00 91.94 241 TYR A N 1
ATOM 1712 C CA . TYR A 1 241 ? 14.166 -0.428 -15.924 1.00 91.94 241 TYR A CA 1
ATOM 1713 C C . TYR A 1 241 ? 13.121 -1.074 -15.028 1.00 91.94 241 TYR A C 1
ATOM 1715 O O . TYR A 1 241 ? 11.952 -1.200 -15.402 1.00 91.94 241 TYR A O 1
ATOM 1723 N N . ALA A 1 242 ? 13.560 -1.510 -13.849 1.00 92.06 242 ALA A N 1
ATOM 1724 C CA . ALA A 1 242 ? 12.686 -2.118 -12.863 1.00 92.06 242 ALA A CA 1
ATOM 1725 C C . ALA A 1 242 ? 11.977 -1.039 -12.039 1.00 92.06 242 ALA A C 1
ATOM 1727 O O . ALA A 1 242 ? 12.611 -0.155 -11.458 1.00 92.06 242 ALA A O 1
ATOM 1728 N N . THR A 1 243 ? 10.658 -1.161 -11.952 1.00 93.44 243 THR A N 1
ATOM 1729 C CA . THR A 1 243 ? 9.821 -0.442 -10.997 1.00 93.44 243 THR A CA 1
ATOM 1730 C C . THR A 1 243 ? 9.021 -1.457 -10.205 1.00 93.44 243 THR A C 1
ATOM 1732 O O . THR A 1 243 ? 8.422 -2.367 -10.766 1.00 93.44 243 THR A O 1
ATOM 1735 N N . GLY A 1 244 ? 8.991 -1.318 -8.889 1.00 94.88 244 GLY A N 1
ATOM 1736 C CA . GLY A 1 244 ? 8.217 -2.219 -8.055 1.00 94.88 244 GLY A CA 1
ATOM 1737 C C . GLY A 1 244 ? 8.198 -1.769 -6.616 1.00 94.88 244 GLY A C 1
ATOM 1738 O O . GLY A 1 244 ? 8.932 -0.865 -6.221 1.00 94.88 244 GLY A O 1
ATOM 1739 N N . VAL A 1 245 ? 7.371 -2.431 -5.824 1.00 96.69 245 VAL A N 1
ATOM 1740 C CA . VAL A 1 245 ? 7.224 -2.128 -4.407 1.00 96.69 245 VAL A CA 1
ATOM 1741 C C . VAL A 1 245 ? 7.034 -3.414 -3.623 1.00 96.69 245 VAL A C 1
ATOM 1743 O O . VAL A 1 245 ? 6.278 -4.295 -4.024 1.00 96.69 245 VAL A O 1
ATOM 1746 N N . ASN A 1 246 ? 7.755 -3.507 -2.511 1.00 96.81 246 ASN A N 1
ATOM 1747 C CA . ASN A 1 246 ? 7.600 -4.495 -1.458 1.00 96.81 246 ASN A CA 1
ATOM 1748 C C . ASN A 1 246 ? 6.919 -3.819 -0.268 1.00 96.81 246 ASN A C 1
ATOM 1750 O O . ASN A 1 246 ? 7.370 -2.757 0.173 1.00 96.81 246 ASN A O 1
ATOM 1754 N N . LEU A 1 247 ? 5.869 -4.440 0.262 1.00 97.75 247 LEU A N 1
ATOM 1755 C CA . LEU A 1 247 ? 5.221 -4.022 1.499 1.00 97.75 247 LEU A CA 1
ATOM 1756 C C . LEU A 1 247 ? 5.426 -5.122 2.525 1.00 97.75 247 LEU A C 1
ATOM 1758 O O . LEU A 1 247 ? 4.966 -6.250 2.355 1.00 97.75 247 LEU A O 1
ATOM 1762 N N . GLY A 1 248 ? 6.195 -4.773 3.549 1.00 96.75 248 GLY A N 1
ATOM 1763 C CA . GLY A 1 248 ? 6.451 -5.610 4.705 1.00 96.75 248 GLY A CA 1
ATOM 1764 C C . GLY A 1 248 ? 5.435 -5.351 5.818 1.00 96.75 248 GLY A C 1
ATOM 1765 O O . GLY A 1 248 ? 4.329 -4.882 5.542 1.00 96.75 248 GLY A O 1
ATOM 1766 N N . PRO A 1 249 ? 5.788 -5.639 7.078 1.00 96.81 249 PRO A N 1
ATOM 1767 C CA . PRO A 1 249 ? 4.887 -5.502 8.215 1.00 96.81 249 PRO A CA 1
ATOM 1768 C C . PRO A 1 249 ? 4.362 -4.074 8.409 1.00 96.81 249 PRO A C 1
ATOM 1770 O O . PRO A 1 249 ? 5.030 -3.099 8.053 1.00 96.81 249 PRO A O 1
ATOM 1773 N N . ILE A 1 250 ? 3.176 -3.969 9.009 1.00 98.44 250 ILE A N 1
ATOM 1774 C CA . ILE A 1 250 ? 2.436 -2.738 9.296 1.00 98.44 250 ILE A CA 1
ATOM 1775 C C . ILE A 1 250 ? 1.994 -2.757 10.762 1.00 98.44 250 ILE A C 1
ATOM 1777 O O . ILE A 1 250 ? 1.357 -3.708 11.224 1.00 98.44 250 ILE A O 1
ATOM 1781 N N . ALA A 1 251 ? 2.294 -1.684 11.489 1.00 98.25 251 ALA A N 1
ATOM 1782 C CA . ALA A 1 251 ? 1.931 -1.524 12.892 1.00 98.25 251 ALA A CA 1
ATOM 1783 C C . ALA A 1 251 ? 1.554 -0.073 13.218 1.00 98.25 251 ALA A C 1
ATOM 1785 O O . ALA A 1 251 ? 1.898 0.850 12.487 1.00 98.25 251 ALA A O 1
ATOM 1786 N N . PHE A 1 252 ? 0.884 0.138 14.342 1.00 98.56 252 PHE A N 1
ATOM 1787 C CA . PHE A 1 252 ? 0.528 1.444 14.887 1.00 98.56 252 PHE A CA 1
ATOM 1788 C C . PHE A 1 252 ? 1.229 1.646 16.227 1.00 98.56 252 PHE A C 1
ATOM 1790 O O . PHE A 1 252 ? 1.386 0.698 16.994 1.00 98.56 252 PHE A O 1
ATOM 1797 N N . THR A 1 253 ? 1.711 2.858 16.499 1.00 98.31 253 THR A N 1
ATOM 1798 C CA . THR A 1 253 ? 2.561 3.110 17.668 1.00 98.31 253 THR A CA 1
ATOM 1799 C C . THR A 1 253 ? 2.422 4.520 18.235 1.00 98.31 253 THR A C 1
ATOM 1801 O O . THR A 1 253 ? 2.161 5.488 17.512 1.00 98.31 253 THR A O 1
ATOM 1804 N N . ASN A 1 254 ? 2.642 4.619 19.546 1.00 96.56 254 ASN A N 1
ATOM 1805 C CA . ASN A 1 254 ? 2.828 5.871 20.283 1.00 96.56 254 ASN A CA 1
ATOM 1806 C C . ASN A 1 254 ? 4.300 6.161 20.605 1.00 96.56 254 ASN A C 1
ATOM 1808 O O . ASN A 1 254 ? 4.615 7.261 21.054 1.00 96.56 254 ASN A O 1
ATOM 1812 N N . ASN A 1 255 ? 5.183 5.196 20.341 1.00 84.69 255 ASN A N 1
ATOM 1813 C CA . ASN A 1 255 ? 6.631 5.339 20.463 1.00 84.69 255 ASN A CA 1
ATOM 1814 C C . ASN A 1 255 ? 7.183 6.053 19.239 1.00 84.69 255 ASN A C 1
ATOM 1816 O O . ASN A 1 255 ? 6.676 5.808 18.122 1.00 84.69 255 ASN A O 1
#

pLDDT: mean 92.54, std 7.33, range [45.75, 98.69]